Protein AF-A0A661R4Z4-F1 (afdb_monomer)

Secondary structure (DSSP, 8-state):
-B---HHHHHHHHHHHTTSPP-B-HHHHHHHHHHHHHHHH-TT-HHHHHHHHHHHHHHHHH-HHHHHHHHHHHHHHTTT-THHHHHHHHHHTTGGG--HHHHHHHT---STHHHHHHIIIIIIHHHSSTT----HHHHHHHHHHHHHHHTT-HHHHHHHHHHHHHHHHHHHHHHHHHHHHHHHHHHHHHGGGS---PPPP-------PPP-PPPPP-----------PPP---TT-HHHHS-S-PPP----PPPPPPP-

Mean predicted aligned error: 15.47 Å

Sequence (259 aa):
VTDGAEWEQGFIDYHRADAVRILDFPHAAEYVWQIGAAVWGAETPEAQKWLEDQLKSLKHQGPEQVLPELRALVEAHQETPELAGWLAYLEKREAHMQYPTCQEQGWPMGSGAVESGNKLVVEARLKGSGMHWAREHVNPMLGLRNAVCNDRWDEAWEQISNHRIHQAQKRRQTRHAQRLAASSRTLSDNNHAPIVASPPQQDAVELSVPVLPTPSAEKIEVPAQAKQPWRPPPDHPWRRRPACTPSRWRRSRPADAKI

Radius of gyration: 37.94 Å; Cα contacts (8 Å, |Δi|>4): 138; chains: 1; bounding box: 87×62×110 Å

Structure (mmCIF, N/CA/C/O backbone):
data_AF-A0A661R4Z4-F1
#
_entry.id   AF-A0A661R4Z4-F1
#
loop_
_atom_site.group_PDB
_atom_site.id
_atom_site.type_symbol
_atom_site.label_atom_id
_atom_site.label_alt_id
_atom_site.label_comp_id
_atom_site.label_asym_id
_atom_site.label_entity_id
_atom_site.label_seq_id
_atom_site.pdbx_PDB_ins_code
_atom_site.Cartn_x
_atom_site.Cartn_y
_atom_site.Cartn_z
_atom_site.occupancy
_atom_site.B_iso_or_equiv
_atom_site.auth_seq_id
_atom_site.auth_comp_id
_atom_site.auth_asym_id
_atom_site.auth_atom_id
_atom_site.pdbx_PDB_model_num
ATOM 1 N N . VAL A 1 1 ? -1.326 -5.689 -2.042 1.00 95.00 1 VAL A N 1
ATOM 2 C CA . VAL A 1 1 ? -1.353 -4.767 -0.890 1.00 95.00 1 VAL A CA 1
ATOM 3 C C . VAL A 1 1 ? -1.422 -3.365 -1.431 1.00 95.00 1 VAL A C 1
ATOM 5 O O . VAL A 1 1 ? -0.540 -3.021 -2.213 1.00 95.00 1 VAL A O 1
ATOM 8 N N . THR A 1 2 ? -2.477 -2.628 -1.113 1.00 94.81 2 THR A N 1
ATOM 9 C CA . THR A 1 2 ? -2.657 -1.245 -1.569 1.00 94.81 2 THR A CA 1
ATOM 10 C C . THR A 1 2 ? -3.400 -0.424 -0.515 1.00 94.81 2 THR A C 1
ATOM 12 O O . THR A 1 2 ? -3.961 -1.003 0.417 1.00 94.81 2 THR A O 1
ATOM 15 N N . ASP A 1 3 ? -3.439 0.902 -0.670 1.00 94.06 3 ASP A N 1
ATOM 16 C CA . ASP A 1 3 ? -4.230 1.793 0.194 1.00 94.06 3 ASP A CA 1
ATOM 17 C C . ASP A 1 3 ? -5.743 1.668 -0.055 1.00 94.06 3 ASP A C 1
ATOM 19 O O . ASP A 1 3 ? -6.554 2.344 0.563 1.00 94.06 3 ASP A O 1
ATOM 23 N N . GLY A 1 4 ? -6.154 0.805 -0.981 1.00 92.44 4 GLY A N 1
ATOM 24 C CA . GLY A 1 4 ? -7.546 0.519 -1.259 1.00 92.44 4 GLY A CA 1
ATOM 25 C C . GLY A 1 4 ? -8.275 1.638 -1.996 1.00 92.44 4 GLY A C 1
ATOM 26 O O . GLY A 1 4 ? -9.508 1.597 -2.012 1.00 92.44 4 GLY A O 1
ATOM 27 N N . ALA A 1 5 ? -7.597 2.613 -2.604 1.00 92.62 5 ALA A N 1
ATOM 28 C CA . ALA A 1 5 ? -8.244 3.627 -3.428 1.00 92.62 5 ALA A CA 1
ATOM 29 C C . ALA A 1 5 ? -9.093 2.991 -4.547 1.00 92.62 5 ALA A C 1
ATOM 31 O O . ALA A 1 5 ? -8.771 1.937 -5.097 1.00 92.62 5 ALA A O 1
ATOM 32 N N . GLU A 1 6 ? -10.218 3.624 -4.897 1.00 91.56 6 GLU A N 1
ATOM 33 C CA . GLU A 1 6 ? -11.205 3.011 -5.805 1.00 91.56 6 GLU A CA 1
ATOM 34 C C . GLU A 1 6 ? -10.650 2.732 -7.204 1.00 91.56 6 GLU A C 1
ATOM 36 O O . GLU A 1 6 ? -10.968 1.706 -7.807 1.00 91.56 6 GLU A O 1
ATOM 41 N N . TRP A 1 7 ? -9.785 3.612 -7.711 1.00 94.81 7 TRP A N 1
ATOM 42 C CA . TRP A 1 7 ? -9.167 3.433 -9.023 1.00 94.81 7 TRP A CA 1
ATOM 43 C C . TRP A 1 7 ? -8.252 2.199 -9.065 1.00 94.81 7 TRP A C 1
ATOM 45 O O . TRP A 1 7 ? -8.159 1.544 -10.104 1.00 94.81 7 TRP A O 1
ATOM 55 N N . GLU A 1 8 ? -7.618 1.840 -7.943 1.00 93.94 8 GLU A N 1
ATOM 56 C CA . GLU A 1 8 ? -6.772 0.649 -7.852 1.00 93.94 8 GLU A CA 1
ATOM 57 C C . GLU A 1 8 ? -7.604 -0.622 -7.965 1.00 93.94 8 GLU A C 1
ATOM 59 O O . GLU A 1 8 ? -7.166 -1.589 -8.581 1.00 93.94 8 GLU A O 1
ATOM 64 N N . GLN A 1 9 ? -8.823 -0.611 -7.416 1.00 92.06 9 GLN A N 1
ATOM 65 C CA . GLN A 1 9 ? -9.735 -1.750 -7.498 1.00 92.06 9 GLN A CA 1
ATOM 66 C C . GLN A 1 9 ? -10.057 -2.061 -8.961 1.00 92.06 9 GLN A C 1
ATOM 68 O O . GLN A 1 9 ? -9.796 -3.174 -9.408 1.00 92.06 9 GLN A O 1
ATOM 73 N N . GLY A 1 10 ? -10.486 -1.052 -9.730 1.00 94.75 10 GLY A N 1
ATOM 74 C CA . GLY A 1 10 ? -10.755 -1.212 -11.162 1.00 94.75 10 GLY A CA 1
ATOM 75 C C . GLY A 1 10 ? -9.515 -1.605 -11.973 1.00 94.75 10 GLY A C 1
ATOM 76 O O . GLY A 1 10 ? -9.606 -2.400 -12.908 1.00 94.75 10 GLY A O 1
ATOM 77 N N . PHE A 1 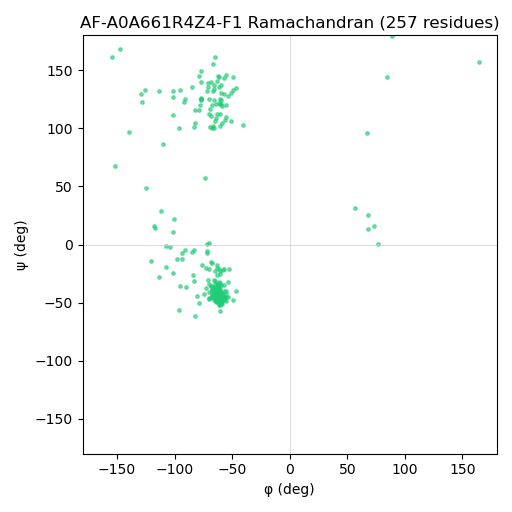11 ? -8.337 -1.099 -11.597 1.00 95.88 11 PHE A N 1
ATOM 78 C CA . PHE A 1 11 ? -7.073 -1.489 -12.225 1.00 95.88 11 PHE A CA 1
ATOM 79 C C . PHE A 1 11 ? -6.739 -2.970 -11.980 1.00 95.88 11 PHE A C 1
ATOM 81 O O . PHE A 1 11 ? -6.341 -3.679 -12.908 1.00 95.88 11 PHE A O 1
ATOM 88 N N . ILE A 1 12 ? -6.924 -3.453 -10.747 1.00 95.88 12 ILE A N 1
ATOM 89 C CA . ILE A 1 12 ? -6.710 -4.858 -10.387 1.00 95.88 12 ILE A CA 1
ATOM 90 C C . ILE A 1 12 ? -7.754 -5.742 -11.071 1.00 95.88 12 ILE A C 1
ATOM 92 O O . ILE A 1 12 ? -7.372 -6.756 -11.645 1.00 95.88 12 ILE A O 1
ATOM 96 N N . ASP A 1 13 ? -9.030 -5.351 -11.084 1.00 95.31 13 ASP A N 1
ATOM 97 C CA . ASP A 1 13 ? -10.097 -6.071 -11.794 1.00 95.31 13 ASP A CA 1
ATOM 98 C C . ASP A 1 13 ? -9.743 -6.292 -13.267 1.00 95.31 13 ASP A C 1
ATOM 100 O O . ASP A 1 13 ? -9.874 -7.398 -13.790 1.00 95.31 13 ASP A O 1
ATOM 104 N N . TYR A 1 14 ? -9.234 -5.252 -13.931 1.00 97.19 14 TYR A N 1
ATOM 105 C CA . TYR A 1 14 ? -8.885 -5.324 -15.344 1.00 97.19 14 TYR A CA 1
ATOM 106 C C . TYR A 1 14 ? -7.661 -6.211 -15.622 1.00 97.19 14 TYR A C 1
ATOM 108 O O . TYR A 1 14 ? -7.642 -6.956 -16.602 1.00 97.19 14 TYR A O 1
ATOM 116 N N . HIS A 1 15 ? -6.620 -6.133 -14.789 1.00 97.44 15 HIS A N 1
ATOM 117 C CA . HIS A 1 15 ? -5.348 -6.807 -15.067 1.00 97.44 15 HIS A CA 1
ATOM 118 C C . HIS A 1 15 ? -5.196 -8.179 -14.411 1.00 97.44 15 HIS A C 1
ATOM 120 O O . HIS A 1 15 ? -4.545 -9.050 -14.989 1.00 97.44 15 HIS A O 1
ATOM 126 N N . ARG A 1 16 ? -5.732 -8.357 -13.202 1.00 96.56 16 ARG A N 1
ATOM 127 C CA . ARG A 1 16 ? -5.582 -9.541 -12.345 1.00 96.56 16 ARG A CA 1
ATOM 128 C C . ARG A 1 16 ? -6.801 -9.698 -11.430 1.00 96.56 16 ARG A C 1
ATOM 130 O O . ARG A 1 16 ? -6.694 -9.578 -10.211 1.00 96.56 16 ARG A O 1
ATOM 137 N N . ALA A 1 17 ? -7.955 -10.005 -12.021 1.00 95.06 17 ALA A N 1
ATOM 138 C CA . ALA A 1 17 ? -9.184 -10.305 -11.277 1.00 95.06 17 ALA A CA 1
ATOM 139 C C . ALA A 1 17 ? -9.033 -11.486 -10.293 1.00 95.06 17 ALA A C 1
ATOM 141 O O . ALA A 1 17 ? -9.784 -11.590 -9.331 1.00 95.06 17 ALA A O 1
ATOM 142 N N . ASP A 1 18 ? -8.048 -12.360 -10.520 1.00 95.88 18 ASP A N 1
ATOM 143 C CA . ASP A 1 18 ? -7.692 -13.500 -9.671 1.00 95.88 18 ASP A CA 1
ATOM 144 C C . ASP A 1 18 ? -6.772 -13.136 -8.490 1.00 95.88 18 ASP A C 1
ATOM 146 O O . ASP A 1 18 ? -6.435 -14.000 -7.681 1.00 95.88 18 ASP A O 1
ATOM 150 N N . ALA A 1 19 ? -6.314 -11.884 -8.394 1.00 95.50 19 ALA A N 1
ATOM 151 C CA . ALA A 1 19 ? -5.420 -11.465 -7.326 1.00 95.50 19 ALA A CA 1
ATOM 152 C C . ALA A 1 19 ? -6.153 -11.371 -5.985 1.00 95.50 19 ALA A C 1
ATOM 154 O O . ALA A 1 19 ? -7.177 -10.697 -5.859 1.00 95.50 19 ALA A O 1
ATOM 155 N N . VAL A 1 20 ? -5.545 -11.951 -4.949 1.00 95.25 20 VAL A N 1
ATOM 156 C CA . VAL A 1 20 ? -5.940 -11.669 -3.570 1.00 95.25 20 VAL A CA 1
ATOM 157 C C . VAL A 1 20 ? -5.615 -10.213 -3.254 1.00 95.25 20 VAL A C 1
ATOM 159 O O . VAL A 1 20 ? -4.473 -9.760 -3.392 1.00 95.25 20 VAL A O 1
ATOM 162 N N . ARG A 1 21 ? -6.634 -9.472 -2.825 1.00 95.88 21 ARG A N 1
ATOM 163 C CA . ARG A 1 21 ? -6.509 -8.074 -2.422 1.00 95.88 21 ARG A CA 1
ATOM 164 C C . ARG A 1 21 ? -6.326 -8.000 -0.922 1.00 95.88 21 ARG A C 1
ATOM 166 O O . ARG A 1 21 ? -7.048 -8.635 -0.167 1.00 95.88 21 ARG A O 1
ATOM 173 N N . ILE A 1 22 ? -5.345 -7.209 -0.522 1.00 97.31 22 ILE A N 1
ATOM 174 C CA . ILE A 1 22 ? -4.989 -6.991 0.874 1.00 97.31 22 ILE A CA 1
ATOM 175 C C . ILE A 1 22 ? -4.948 -5.482 1.050 1.00 97.31 22 ILE A C 1
ATOM 177 O O . ILE A 1 22 ? -4.226 -4.808 0.304 1.00 97.31 22 ILE A O 1
ATOM 181 N N . LEU A 1 23 ? -5.743 -4.967 1.982 1.00 97.69 23 LEU A N 1
ATOM 182 C CA . LEU A 1 23 ? -5.658 -3.576 2.393 1.00 97.69 23 LEU A CA 1
ATOM 183 C C . LEU A 1 23 ? -4.363 -3.394 3.181 1.00 97.69 23 LEU A C 1
ATOM 185 O O . LEU A 1 23 ? -3.978 -4.259 3.962 1.00 97.69 23 LEU A O 1
ATOM 189 N N . ASP A 1 24 ? -3.666 -2.295 2.946 1.00 97.44 24 ASP A N 1
ATOM 190 C CA . ASP A 1 24 ? -2.476 -1.959 3.709 1.00 97.44 24 ASP A CA 1
ATOM 191 C C . ASP A 1 24 ? -2.809 -1.810 5.201 1.00 97.44 24 ASP A C 1
ATOM 193 O O . ASP A 1 24 ? -3.640 -0.981 5.575 1.00 97.44 24 ASP A O 1
ATOM 197 N N . PHE A 1 25 ? -2.177 -2.612 6.060 1.00 97.88 25 PHE A N 1
ATOM 198 C CA . PHE A 1 25 ? -2.474 -2.636 7.491 1.00 97.88 25 PHE A CA 1
ATOM 199 C C . PHE A 1 25 ? -2.251 -1.269 8.159 1.00 97.88 25 PHE A C 1
ATOM 201 O O . PHE A 1 25 ? -3.171 -0.805 8.829 1.00 97.88 25 PHE A O 1
ATOM 208 N N . PRO A 1 26 ? -1.104 -0.580 7.973 1.00 96.44 26 PRO A N 1
ATOM 209 C CA . PRO A 1 26 ? -0.944 0.825 8.345 1.00 96.44 26 PRO A CA 1
ATOM 210 C C . PRO A 1 26 ? -2.090 1.745 7.912 1.00 96.44 26 PRO A C 1
ATOM 212 O O . PRO A 1 26 ? -2.500 2.602 8.689 1.00 96.44 26 PRO A O 1
ATOM 215 N N . HIS A 1 27 ? -2.633 1.558 6.708 1.00 97.00 27 HIS A N 1
ATOM 216 C CA . HIS A 1 27 ? -3.722 2.396 6.217 1.00 97.00 27 HIS A CA 1
ATOM 217 C C . HIS A 1 27 ? -5.052 2.062 6.903 1.00 97.00 27 HIS A C 1
ATOM 219 O O . HIS A 1 27 ? -5.759 2.964 7.339 1.00 97.00 27 HIS A O 1
ATOM 225 N N . ALA A 1 28 ? -5.368 0.778 7.100 1.00 98.00 28 ALA A N 1
ATOM 226 C CA . ALA A 1 28 ? -6.505 0.379 7.932 1.00 98.00 28 ALA A CA 1
ATOM 227 C C . ALA A 1 28 ? -6.371 0.930 9.364 1.00 98.00 28 ALA A C 1
ATOM 229 O O . ALA A 1 28 ? -7.332 1.452 9.926 1.00 98.00 28 ALA A O 1
ATOM 230 N N . ALA A 1 29 ? -5.163 0.866 9.929 1.00 97.88 29 ALA A N 1
ATOM 231 C CA . ALA A 1 29 ? -4.863 1.365 11.263 1.00 97.88 29 ALA A CA 1
ATOM 232 C C . ALA A 1 29 ? -5.064 2.880 11.394 1.00 97.88 29 ALA A C 1
ATOM 234 O O . ALA A 1 29 ? -5.502 3.335 12.447 1.00 97.88 29 ALA A O 1
ATOM 235 N N . GLU A 1 30 ? -4.794 3.651 10.340 1.00 97.56 30 GLU A N 1
ATOM 236 C CA . GLU A 1 30 ? -5.040 5.094 10.314 1.00 97.56 30 GLU A CA 1
ATOM 237 C C . GLU A 1 30 ? -6.532 5.422 10.468 1.00 97.56 30 GLU A C 1
ATOM 239 O O . GLU A 1 30 ? -6.879 6.271 11.284 1.00 97.56 30 GLU A O 1
ATOM 244 N N . TYR A 1 31 ? -7.426 4.704 9.780 1.00 98.12 31 TYR A N 1
ATOM 245 C CA . TYR A 1 31 ? -8.875 4.894 9.944 1.00 98.12 31 TYR A CA 1
ATOM 246 C C . TYR A 1 31 ? -9.372 4.465 11.329 1.00 98.12 31 TYR A C 1
ATOM 248 O O . TYR A 1 31 ? -10.202 5.152 11.924 1.00 98.12 31 TYR A O 1
ATOM 256 N N . VAL A 1 32 ? -8.844 3.365 11.881 1.00 98.12 32 VAL A N 1
ATOM 257 C CA . VAL A 1 32 ? -9.158 2.960 13.264 1.00 98.12 32 VAL A CA 1
ATOM 258 C C . VAL A 1 32 ? -8.691 4.036 14.250 1.00 98.12 32 VAL A C 1
ATOM 260 O O . VAL A 1 32 ? -9.443 4.417 15.145 1.00 98.12 32 VAL A O 1
ATOM 263 N N . TRP A 1 33 ? -7.485 4.584 14.064 1.00 97.75 33 TRP A N 1
ATOM 264 C CA . TRP A 1 33 ? -6.972 5.686 14.879 1.00 97.75 33 TRP A CA 1
ATOM 265 C C . TRP A 1 33 ? -7.829 6.945 14.757 1.00 97.75 33 TRP A C 1
ATOM 267 O O . TRP A 1 33 ? -8.132 7.541 15.784 1.00 97.75 33 TRP A O 1
ATOM 277 N N . GLN A 1 34 ? -8.258 7.332 13.551 1.00 97.75 34 GLN A N 1
ATOM 278 C CA . GLN A 1 34 ? -9.130 8.495 13.347 1.00 97.75 34 GLN A CA 1
ATOM 279 C C . GLN A 1 34 ? -10.430 8.364 14.152 1.00 97.75 34 GLN A C 1
ATOM 281 O O . GLN A 1 34 ? -10.799 9.297 14.867 1.00 97.75 34 GLN A O 1
ATOM 286 N N . ILE A 1 35 ? -11.067 7.186 14.118 1.00 97.12 35 ILE A N 1
ATOM 287 C CA . ILE A 1 35 ? -12.269 6.893 14.913 1.00 97.12 35 ILE A CA 1
ATOM 288 C C . ILE A 1 35 ? -11.981 7.051 16.413 1.00 97.12 35 ILE A C 1
ATOM 290 O O . ILE A 1 35 ? -12.694 7.775 17.105 1.00 97.12 35 ILE A O 1
ATOM 294 N N . GLY A 1 36 ? -10.916 6.424 16.920 1.00 96.12 36 GLY A N 1
ATOM 295 C CA . GLY A 1 36 ? -10.580 6.505 18.343 1.00 96.12 36 GLY A CA 1
ATOM 296 C C . GLY A 1 36 ? -10.190 7.912 18.802 1.00 96.12 36 GLY A C 1
ATOM 297 O O . GLY A 1 36 ? -10.629 8.376 19.852 1.00 96.12 36 GLY A O 1
ATOM 298 N N . ALA A 1 37 ? -9.402 8.628 18.004 1.00 95.94 37 ALA A N 1
ATOM 299 C CA . ALA A 1 37 ? -8.967 9.984 18.313 1.00 95.94 37 ALA A CA 1
ATOM 300 C C . ALA A 1 37 ? -10.139 10.974 18.355 1.00 95.94 37 ALA A C 1
ATOM 302 O O . ALA A 1 37 ? -10.118 11.899 19.164 1.00 95.94 37 ALA A O 1
ATOM 303 N N . ALA A 1 38 ? -11.164 10.781 17.522 1.00 95.69 38 ALA A N 1
ATOM 304 C CA . ALA A 1 38 ? -12.362 11.611 17.553 1.00 95.69 38 ALA A CA 1
ATOM 305 C C . ALA A 1 38 ? -13.222 11.367 18.805 1.00 95.69 38 ALA A C 1
ATOM 307 O O . ALA A 1 38 ? -13.787 12.317 19.339 1.00 95.69 38 ALA A O 1
ATOM 308 N N . VAL A 1 39 ? -13.276 10.129 19.308 1.00 95.19 39 VAL A N 1
ATOM 309 C CA . VAL A 1 39 ? -14.061 9.782 20.505 1.00 95.19 39 VAL A CA 1
ATOM 310 C C . VAL A 1 39 ? -13.355 10.186 21.801 1.00 95.19 39 VAL A C 1
ATOM 312 O O . VAL A 1 39 ? -13.952 10.813 22.674 1.00 95.19 39 VAL A O 1
ATOM 315 N N . TRP A 1 40 ? -12.084 9.816 21.954 1.00 94.81 40 TRP A N 1
ATOM 316 C CA . TRP A 1 40 ? -11.351 9.965 23.220 1.00 94.81 40 TRP A CA 1
ATOM 317 C C . TRP A 1 40 ? -10.355 11.128 23.224 1.00 94.81 40 TRP A C 1
ATOM 319 O O . TRP A 1 40 ? -9.706 11.367 24.241 1.00 94.81 40 TRP A O 1
ATOM 329 N N . GLY A 1 41 ? -10.218 11.851 22.113 1.00 93.38 41 GLY A N 1
ATOM 330 C CA . GLY A 1 41 ? -9.193 12.871 21.921 1.00 93.38 41 GLY A CA 1
ATOM 331 C C . GLY A 1 41 ? -7.861 12.285 21.449 1.00 93.38 41 GLY A C 1
ATOM 332 O O . GLY A 1 41 ? -7.444 11.195 21.848 1.00 93.38 41 GLY A O 1
ATOM 333 N N . ALA A 1 42 ? -7.163 13.032 20.592 1.00 88.12 42 ALA A N 1
ATOM 334 C CA . ALA A 1 42 ? -5.822 12.663 20.159 1.00 88.12 42 ALA A CA 1
ATOM 335 C C . ALA A 1 42 ? -4.853 12.648 21.356 1.00 88.12 42 ALA A C 1
ATOM 337 O O . ALA A 1 42 ? -4.905 13.519 22.220 1.00 88.12 42 ALA A O 1
ATOM 338 N N . GLU A 1 43 ? -3.951 11.664 21.373 1.00 87.75 43 GLU A N 1
ATOM 339 C CA . GLU A 1 43 ? -2.873 11.524 22.367 1.00 87.75 43 GLU A CA 1
ATOM 340 C C . GLU A 1 43 ? -3.313 11.203 23.809 1.00 87.75 43 GLU A C 1
ATOM 342 O O . GLU A 1 43 ? -2.486 11.245 24.721 1.00 87.75 43 GLU A O 1
ATOM 347 N N . THR A 1 44 ? -4.570 10.810 24.037 1.00 94.81 44 THR A N 1
ATOM 348 C CA . THR A 1 44 ? -4.992 10.326 25.360 1.00 94.81 44 THR A CA 1
ATOM 349 C C . THR A 1 44 ? -4.551 8.873 25.603 1.00 94.81 44 THR A C 1
ATOM 351 O O . THR A 1 44 ? -4.523 8.067 24.664 1.00 94.81 44 THR A O 1
ATOM 354 N N . PRO A 1 45 ? -4.198 8.494 26.850 1.00 94.50 45 PRO A N 1
ATOM 355 C CA . PRO A 1 45 ? -3.869 7.107 27.192 1.00 94.50 45 PRO A CA 1
ATOM 356 C C . PRO A 1 45 ? -4.999 6.123 26.869 1.00 94.50 45 PRO A C 1
ATOM 358 O O . PRO A 1 45 ? -4.744 4.989 26.465 1.00 94.50 45 PRO A O 1
ATOM 361 N N . GLU A 1 46 ? -6.248 6.559 27.024 1.00 92.88 46 GLU A N 1
ATOM 362 C CA . GLU A 1 46 ? -7.449 5.794 26.707 1.00 92.88 46 GLU A CA 1
ATOM 363 C C . GLU A 1 46 ? -7.537 5.501 25.204 1.00 92.88 46 GLU A C 1
ATOM 365 O O . GLU A 1 46 ? -7.703 4.339 24.827 1.00 92.88 46 GLU A O 1
ATOM 370 N N . ALA A 1 47 ? -7.341 6.517 24.349 1.00 94.00 47 ALA A N 1
ATOM 371 C CA . ALA A 1 47 ? -7.327 6.348 22.895 1.00 94.00 47 ALA A CA 1
ATOM 372 C C . ALA A 1 47 ? -6.200 5.412 22.441 1.00 94.00 47 ALA A C 1
ATOM 374 O O . ALA A 1 47 ? -6.411 4.555 21.585 1.00 94.00 47 ALA A O 1
ATOM 375 N N . GLN A 1 48 ? -5.005 5.557 23.024 1.00 95.31 48 GLN A N 1
ATOM 376 C CA . GLN A 1 48 ? -3.850 4.718 22.697 1.00 95.31 48 GLN A CA 1
ATOM 377 C C . GLN A 1 48 ? -4.093 3.257 23.070 1.00 95.31 48 GLN A C 1
ATOM 379 O O . GLN A 1 48 ? -3.904 2.376 22.234 1.00 95.31 48 GLN A O 1
ATOM 384 N N . LYS A 1 49 ? -4.565 2.998 24.295 1.00 96.38 49 LYS A N 1
ATOM 385 C CA . LYS A 1 49 ? -4.867 1.641 24.756 1.00 96.38 49 LYS A CA 1
ATOM 386 C C . LYS A 1 49 ? -5.948 0.989 23.895 1.00 96.38 49 LYS A C 1
ATOM 388 O O . LYS A 1 49 ? -5.780 -0.146 23.461 1.00 96.38 49 LYS A O 1
ATOM 393 N N . TRP A 1 50 ? -7.034 1.714 23.632 1.00 97.25 50 TRP A N 1
ATOM 394 C CA . TRP A 1 50 ? -8.109 1.221 22.779 1.00 97.25 50 TRP A CA 1
ATOM 395 C C . TRP A 1 50 ? -7.600 0.912 21.367 1.00 97.25 50 TRP A C 1
ATOM 397 O O . TRP A 1 50 ? -7.876 -0.165 20.845 1.00 97.25 50 TRP A O 1
ATOM 407 N N . LEU A 1 51 ? -6.795 1.800 20.775 1.00 97.38 51 LEU A N 1
ATOM 408 C CA . LEU A 1 51 ? -6.207 1.570 19.458 1.00 97.38 51 LEU A CA 1
ATOM 409 C C . LEU A 1 51 ? -5.322 0.320 19.449 1.00 97.38 51 LEU A C 1
ATOM 411 O O . LEU A 1 51 ? -5.444 -0.500 18.546 1.00 97.38 51 LEU A O 1
ATOM 415 N N . GLU A 1 52 ? -4.446 0.148 20.439 1.00 97.81 52 GLU A N 1
ATOM 416 C CA . GLU A 1 52 ? -3.599 -1.045 20.552 1.00 97.81 52 GLU A CA 1
ATOM 417 C C . GLU A 1 52 ? -4.429 -2.334 20.595 1.00 97.81 52 GLU A C 1
ATOM 419 O O . GLU A 1 52 ? -4.115 -3.290 19.876 1.00 97.81 52 GLU A O 1
ATOM 424 N N . ASP A 1 53 ? -5.506 -2.347 21.384 1.00 97.88 53 ASP A N 1
ATOM 425 C CA . ASP A 1 53 ? -6.415 -3.488 21.497 1.00 97.88 53 ASP A CA 1
ATOM 426 C C . ASP A 1 53 ? -7.132 -3.767 20.159 1.00 97.88 53 ASP A C 1
ATOM 428 O O . ASP A 1 53 ? -7.133 -4.913 19.693 1.00 97.88 53 ASP A O 1
ATOM 432 N N . GLN A 1 54 ? -7.640 -2.730 19.479 1.00 98.31 54 GLN A N 1
ATOM 433 C CA . GLN A 1 54 ? -8.287 -2.864 18.167 1.00 98.31 54 GLN A CA 1
ATOM 434 C C . GLN A 1 54 ? -7.322 -3.344 17.083 1.00 98.31 54 GLN A C 1
ATOM 436 O O . GLN A 1 54 ? -7.643 -4.265 16.337 1.00 98.31 54 GLN A O 1
ATOM 441 N N . LEU A 1 55 ? -6.117 -2.775 16.992 1.00 98.38 55 LEU A N 1
ATOM 442 C CA . LEU A 1 55 ? -5.129 -3.180 15.988 1.00 98.38 55 LEU A CA 1
ATOM 443 C C . LEU A 1 55 ? -4.629 -4.603 16.229 1.00 98.38 55 LEU A C 1
ATOM 445 O O . LEU A 1 55 ? -4.399 -5.350 15.274 1.00 98.38 55 LEU A O 1
ATOM 449 N N . LYS A 1 56 ? -4.479 -5.004 17.495 1.00 98.38 56 LYS A N 1
ATOM 450 C CA . LYS A 1 56 ? -4.149 -6.383 17.857 1.00 98.38 56 LYS A CA 1
ATOM 451 C C . LYS A 1 56 ? -5.273 -7.337 17.458 1.00 98.38 56 LYS A C 1
ATOM 453 O O . LYS A 1 56 ? -4.980 -8.393 16.894 1.00 98.38 56 LYS A O 1
ATOM 458 N N . SER A 1 57 ? -6.525 -6.970 17.728 1.00 98.25 57 SER A N 1
ATOM 459 C CA . SER A 1 57 ? -7.696 -7.748 17.318 1.00 98.25 57 SER A CA 1
ATOM 460 C C . SER A 1 57 ? -7.763 -7.865 15.794 1.00 98.25 57 SER A C 1
ATOM 462 O O . SER A 1 57 ? -7.714 -8.972 15.269 1.00 98.25 57 SER A O 1
ATOM 464 N N . LEU A 1 58 ? -7.692 -6.745 15.070 1.00 98.31 58 LEU A N 1
ATOM 465 C CA . LEU A 1 58 ? -7.736 -6.705 13.608 1.00 98.31 58 LEU A CA 1
ATOM 466 C C . LEU A 1 58 ? -6.654 -7.591 12.979 1.00 98.31 58 LEU A C 1
ATOM 468 O O . LEU A 1 58 ? -6.921 -8.361 12.059 1.00 98.31 58 LEU A O 1
ATOM 472 N N . LYS A 1 59 ? -5.425 -7.516 13.500 1.00 97.88 59 LYS A N 1
ATOM 473 C CA . LYS A 1 59 ? -4.279 -8.264 12.975 1.00 97.88 59 LYS A CA 1
ATOM 474 C C . LYS A 1 59 ? -4.395 -9.775 13.177 1.00 97.88 59 LYS A C 1
ATOM 476 O O . LYS A 1 59 ? -3.962 -10.526 12.309 1.00 97.88 59 LYS A O 1
ATOM 481 N N . HIS A 1 60 ? -4.908 -10.212 14.327 1.00 97.94 60 HIS A N 1
ATOM 482 C CA . HIS A 1 60 ? -4.853 -11.617 14.749 1.00 97.94 60 HIS A CA 1
ATOM 483 C C . HIS A 1 60 ? -6.193 -12.350 14.688 1.00 97.94 60 HIS A C 1
ATOM 485 O O . HIS A 1 60 ? -6.201 -13.576 14.675 1.00 97.94 60 HIS A O 1
ATOM 491 N N . GLN A 1 61 ? -7.303 -11.619 14.661 1.00 97.25 61 GLN A N 1
ATOM 492 C CA . GLN A 1 61 ? -8.664 -12.157 14.668 1.00 97.25 61 GLN A CA 1
ATOM 493 C C . GLN A 1 61 ? -9.472 -11.736 13.437 1.00 97.25 61 GLN A C 1
ATOM 495 O O . GLN A 1 61 ? -10.489 -12.361 13.166 1.00 97.25 61 GLN A O 1
ATOM 500 N N . GLY A 1 62 ? -9.004 -10.742 12.675 1.00 96.88 62 GLY A N 1
ATOM 501 C CA . GLY A 1 62 ? -9.677 -10.274 11.466 1.00 96.88 62 GLY A CA 1
ATOM 502 C C . GLY A 1 62 ? -10.711 -9.172 11.728 1.00 96.88 62 GLY A C 1
ATOM 503 O O . GLY A 1 62 ? -10.883 -8.713 12.863 1.00 96.88 62 GLY A O 1
ATOM 504 N N . PRO A 1 63 ? -11.364 -8.680 10.664 1.00 97.88 63 PRO A N 1
ATOM 505 C CA . PRO A 1 63 ? -12.305 -7.566 10.732 1.00 97.88 63 PRO A CA 1
ATOM 506 C C . PRO A 1 63 ? -13.639 -7.933 11.393 1.00 97.88 63 PRO A C 1
ATOM 508 O O . PRO A 1 63 ? -14.328 -7.039 11.879 1.00 97.88 63 PRO A O 1
ATOM 511 N N . GLU A 1 64 ? -13.990 -9.217 11.463 1.00 96.69 64 GLU A N 1
ATOM 512 C CA . GLU A 1 64 ? -15.281 -9.706 11.959 1.00 96.69 64 GLU A CA 1
ATOM 513 C C .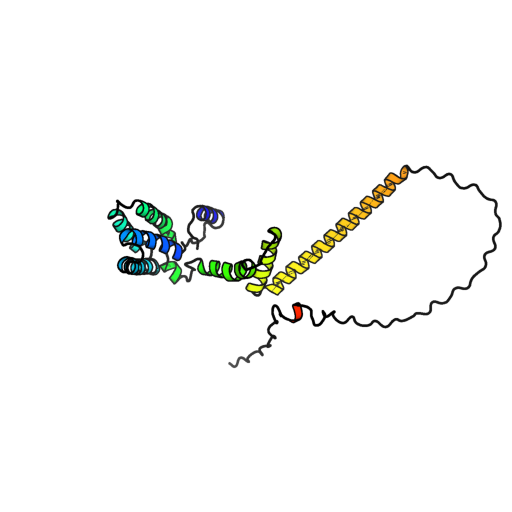 GLU A 1 64 ? -15.513 -9.368 13.437 1.00 96.69 64 GLU A C 1
ATOM 515 O O . GLU A 1 64 ? -16.659 -9.237 13.859 1.00 96.69 64 GLU A O 1
ATOM 520 N N . GLN A 1 65 ? -14.439 -9.199 14.216 1.00 92.75 65 GLN A N 1
ATOM 521 C CA . GLN A 1 65 ? -14.518 -8.768 15.617 1.00 92.75 65 GLN A CA 1
ATOM 522 C C . GLN A 1 65 ? -14.468 -7.245 15.763 1.00 92.75 65 GLN A C 1
ATOM 524 O O . GLN A 1 65 ? -15.158 -6.672 16.598 1.00 92.75 65 GLN A O 1
ATOM 529 N N . VAL A 1 66 ? -13.677 -6.576 14.925 1.00 97.81 66 VAL A N 1
ATOM 530 C CA . VAL A 1 66 ? -13.407 -5.137 15.048 1.00 97.81 66 VAL A CA 1
ATOM 531 C C . VAL A 1 66 ? -14.538 -4.292 14.466 1.00 97.81 66 VAL A C 1
ATOM 533 O O . VAL A 1 66 ? -14.979 -3.335 15.095 1.00 97.81 66 VAL A O 1
ATOM 536 N N . LEU A 1 67 ? -15.057 -4.637 13.284 1.00 98.38 67 LEU A N 1
ATOM 537 C CA . LEU A 1 67 ? -16.089 -3.834 12.617 1.00 98.38 67 LEU A CA 1
ATOM 538 C C . LEU A 1 67 ? -17.386 -3.695 13.435 1.00 98.38 67 LEU A C 1
ATOM 540 O O . LEU A 1 67 ? -17.925 -2.588 13.467 1.00 98.38 67 LEU A O 1
ATOM 544 N N . PRO A 1 68 ? -17.901 -4.734 14.128 1.00 98.31 68 PRO A N 1
ATOM 545 C CA . PRO A 1 68 ? -19.052 -4.569 15.016 1.00 98.31 68 PRO A CA 1
ATOM 546 C C . PRO A 1 68 ? -18.800 -3.604 16.179 1.00 98.31 68 PRO A C 1
ATOM 548 O O . PRO A 1 68 ? -19.680 -2.804 16.495 1.00 98.31 68 PRO A O 1
ATOM 551 N N . GLU A 1 69 ? -17.612 -3.643 16.788 1.00 97.50 69 GLU A N 1
ATOM 552 C CA . GLU A 1 69 ? -17.240 -2.723 17.870 1.00 97.50 69 GLU A CA 1
ATOM 553 C C . GLU A 1 69 ? -17.150 -1.281 17.364 1.00 97.50 69 GLU A C 1
ATOM 555 O O . GLU A 1 69 ? -17.710 -0.374 17.982 1.00 97.50 69 GLU A O 1
ATOM 560 N N . LEU A 1 70 ? -16.523 -1.071 16.201 1.00 97.94 70 LEU A N 1
ATOM 561 C CA . LEU A 1 70 ? -16.487 0.243 15.559 1.00 97.94 70 LEU A CA 1
ATOM 562 C C . LEU A 1 70 ? -17.896 0.734 15.217 1.00 97.94 70 LEU A C 1
ATOM 564 O O . LEU A 1 70 ? -18.204 1.895 15.457 1.00 97.94 70 LEU A O 1
ATOM 568 N N . ARG A 1 71 ? -18.778 -0.139 14.719 1.00 98.31 71 ARG A N 1
ATOM 569 C CA . ARG A 1 71 ? -20.168 0.218 14.407 1.00 98.31 71 ARG A CA 1
ATOM 570 C C . ARG A 1 71 ? -20.931 0.688 15.639 1.00 98.31 71 ARG A C 1
ATOM 572 O O . ARG A 1 71 ? -21.559 1.741 15.585 1.00 98.31 71 ARG A O 1
ATOM 579 N N . ALA A 1 72 ? -20.834 -0.050 16.744 1.00 97.69 72 ALA A N 1
ATOM 580 C CA . ALA A 1 72 ? -21.453 0.342 18.007 1.00 97.69 72 ALA A CA 1
ATOM 581 C C . ALA A 1 72 ? -20.893 1.678 18.521 1.00 97.69 72 ALA A C 1
ATOM 583 O O . ALA A 1 72 ? -21.636 2.514 19.032 1.00 97.69 72 ALA A O 1
ATOM 584 N N . LEU A 1 73 ? -19.588 1.903 18.346 1.00 96.50 73 LEU A N 1
ATOM 585 C CA . LEU A 1 73 ? -18.938 3.146 18.738 1.00 96.50 73 LEU A CA 1
ATOM 586 C C . LEU A 1 73 ? -19.416 4.343 17.906 1.00 96.50 73 LEU A C 1
ATOM 588 O O . LEU A 1 73 ? -19.719 5.388 18.479 1.00 96.50 73 LEU A O 1
ATOM 592 N N . VAL A 1 74 ? -19.519 4.188 16.582 1.00 97.12 74 VAL A N 1
ATOM 593 C CA . VAL A 1 74 ? -20.055 5.221 15.682 1.00 97.12 74 VAL A CA 1
ATOM 594 C C . VAL A 1 74 ? -21.528 5.504 15.985 1.00 97.12 74 VAL A C 1
ATOM 596 O O . VAL A 1 74 ? -21.935 6.661 16.012 1.00 97.12 74 VAL A O 1
ATOM 599 N N . GLU A 1 75 ? -22.329 4.475 16.274 1.00 97.00 75 GLU A N 1
ATOM 600 C CA . GLU A 1 75 ? -23.737 4.642 16.653 1.00 97.00 75 GLU A CA 1
ATOM 601 C C . GLU A 1 75 ? -23.910 5.375 17.993 1.00 97.00 75 GLU A C 1
ATOM 603 O O . GLU A 1 75 ? -24.887 6.100 18.169 1.00 97.00 75 GLU A O 1
ATOM 608 N N . ALA A 1 76 ? -22.958 5.234 18.917 1.00 97.19 76 ALA A N 1
ATOM 609 C CA . ALA A 1 76 ? -22.956 5.961 20.184 1.00 97.19 76 ALA A CA 1
ATOM 610 C C . ALA A 1 76 ? -22.535 7.440 20.054 1.00 97.19 76 ALA A C 1
ATOM 612 O O . ALA A 1 76 ? -22.828 8.213 20.963 1.00 97.19 76 ALA A O 1
ATOM 613 N N . HIS A 1 77 ? -21.886 7.826 18.948 1.00 96.12 77 HIS A N 1
ATOM 614 C CA . HIS A 1 77 ? -21.305 9.159 18.726 1.00 96.12 77 HIS A CA 1
ATOM 615 C C . HIS A 1 77 ? -21.839 9.810 17.439 1.00 96.12 77 HIS A C 1
ATOM 617 O O . HIS A 1 77 ? -21.087 10.293 16.587 1.00 96.12 77 HIS A O 1
ATOM 623 N N . GLN A 1 78 ? -23.165 9.804 17.265 1.00 93.44 78 GLN A N 1
ATOM 624 C CA . GLN A 1 78 ? -23.828 10.345 16.067 1.00 93.44 78 GLN A CA 1
ATOM 625 C C . GLN A 1 78 ? -23.612 11.853 15.875 1.00 93.44 78 GLN A C 1
ATOM 627 O O . GLN A 1 78 ? -23.820 12.371 14.778 1.00 93.44 78 GLN A O 1
ATOM 632 N N . GLU A 1 79 ? -23.192 12.567 16.919 1.00 94.94 79 GLU A N 1
ATOM 633 C CA . GLU A 1 79 ? -22.802 13.974 16.854 1.00 94.94 79 GLU A CA 1
ATOM 634 C C . GLU A 1 79 ? -21.518 14.224 16.048 1.00 94.94 79 GLU A C 1
ATOM 636 O O . GLU A 1 79 ? -21.285 15.365 15.650 1.00 94.94 79 GLU A O 1
ATOM 641 N N . THR A 1 80 ? -20.723 13.182 15.771 1.00 94.75 80 THR A N 1
ATOM 642 C CA . THR A 1 80 ? -19.476 13.260 14.994 1.00 94.75 80 THR A CA 1
ATOM 643 C C . THR A 1 80 ? -19.648 12.564 13.632 1.00 94.75 80 THR A C 1
ATOM 645 O O . THR A 1 80 ? -19.352 11.373 13.492 1.00 94.75 80 THR A O 1
ATOM 648 N N . PRO A 1 81 ? -20.152 13.263 12.596 1.00 92.19 81 PRO A N 1
ATOM 649 C CA . PRO A 1 81 ? -20.529 12.648 11.320 1.00 92.19 81 PRO A CA 1
ATOM 650 C C . PRO A 1 81 ? -19.351 12.049 10.534 1.00 92.19 81 PRO A C 1
ATOM 652 O O . PRO A 1 81 ? -19.554 11.155 9.711 1.00 92.19 81 PRO A O 1
ATOM 655 N N . GLU A 1 82 ? -18.119 12.502 10.778 1.00 94.81 82 GLU A N 1
ATOM 656 C CA . GLU A 1 82 ? -16.903 11.999 10.132 1.00 94.81 82 GLU A CA 1
ATOM 657 C C . GLU A 1 82 ? -16.664 10.509 10.420 1.00 94.81 82 GLU A C 1
ATOM 659 O O . GLU A 1 82 ? -16.189 9.779 9.544 1.00 94.81 82 GLU A O 1
ATOM 664 N N . LEU A 1 83 ? -17.075 10.037 11.606 1.00 97.50 83 LEU A N 1
ATOM 665 C CA . LEU A 1 83 ? -16.949 8.641 12.032 1.00 97.50 83 LEU A CA 1
ATOM 666 C C . LEU A 1 83 ? -17.603 7.670 11.044 1.00 97.50 83 LEU A C 1
ATOM 668 O O . LEU A 1 83 ? -17.044 6.615 10.738 1.00 97.50 83 LEU A O 1
ATOM 672 N N . ALA A 1 84 ? -18.767 8.042 10.506 1.00 97.12 84 ALA A N 1
ATOM 673 C CA . ALA A 1 84 ? -19.499 7.216 9.553 1.00 97.12 84 ALA A CA 1
ATOM 674 C C . ALA A 1 84 ? -18.722 7.031 8.241 1.00 97.12 84 ALA A C 1
ATOM 676 O O . ALA A 1 84 ? -18.739 5.946 7.662 1.00 97.12 84 ALA A O 1
ATOM 677 N N . GLY A 1 85 ? -18.001 8.063 7.788 1.00 97.62 85 GLY A N 1
ATOM 678 C CA . GLY A 1 85 ? -17.162 7.986 6.591 1.00 97.62 85 GLY A CA 1
ATOM 679 C C . GLY A 1 85 ? -15.969 7.048 6.777 1.00 97.62 85 GLY A C 1
ATOM 680 O O . GLY A 1 85 ? -15.675 6.237 5.896 1.00 97.62 85 GLY A O 1
ATOM 681 N N . TRP A 1 86 ? -15.316 7.117 7.937 1.00 98.12 86 TRP A N 1
ATOM 682 C CA . TRP A 1 86 ? -14.188 6.245 8.275 1.00 98.12 86 TRP A CA 1
ATOM 683 C C . TRP A 1 86 ? -14.608 4.786 8.452 1.00 98.12 86 TRP A C 1
ATOM 685 O O . TRP A 1 86 ? -13.950 3.887 7.926 1.00 98.12 86 TRP A O 1
ATOM 695 N N . LEU A 1 87 ? -15.743 4.543 9.112 1.00 98.25 87 LEU A N 1
ATOM 696 C CA . LEU A 1 87 ? -16.313 3.205 9.230 1.00 98.25 87 LEU A CA 1
ATOM 697 C C . LEU A 1 87 ? -16.690 2.636 7.859 1.00 98.25 87 LEU A C 1
ATOM 699 O O . LEU A 1 87 ? -16.269 1.532 7.520 1.00 98.25 87 LEU A O 1
ATOM 703 N N . ALA A 1 88 ? -17.412 3.403 7.037 1.00 97.69 88 ALA A N 1
ATOM 704 C CA . ALA A 1 88 ? -17.823 2.969 5.703 1.00 97.69 88 ALA A CA 1
ATOM 705 C C . ALA A 1 88 ? -16.620 2.638 4.803 1.00 97.69 88 ALA A C 1
ATOM 707 O O . ALA A 1 88 ? -16.679 1.716 3.985 1.00 97.69 88 ALA A O 1
ATOM 708 N N . TYR A 1 89 ? -15.510 3.367 4.959 1.00 97.44 89 TYR A N 1
ATOM 709 C CA . TYR A 1 89 ? -14.263 3.060 4.268 1.00 97.44 89 TYR A CA 1
ATOM 710 C C . TYR A 1 89 ? -13.745 1.654 4.628 1.00 97.44 89 TYR A C 1
ATOM 712 O O . TYR A 1 89 ? -13.379 0.894 3.721 1.00 97.44 89 TYR A O 1
ATOM 720 N N . LEU A 1 90 ? -13.730 1.309 5.919 1.00 98.00 90 LEU A N 1
ATOM 721 C CA . LEU A 1 90 ? -13.279 0.007 6.416 1.00 98.00 90 LEU A CA 1
ATOM 722 C C . LEU A 1 90 ? -14.255 -1.114 6.033 1.00 98.00 90 LEU A C 1
ATOM 724 O O . LEU A 1 90 ? -13.822 -2.127 5.489 1.00 98.00 90 LEU A O 1
ATOM 728 N N . GLU A 1 91 ? -15.561 -0.921 6.229 1.00 97.75 91 GLU A N 1
ATOM 729 C CA . GLU A 1 91 ? -16.598 -1.915 5.902 1.00 97.75 91 GLU A CA 1
ATOM 730 C C . GLU A 1 91 ? -16.593 -2.279 4.412 1.00 97.75 91 GLU A C 1
ATOM 732 O O . GLU A 1 91 ? -16.609 -3.455 4.052 1.00 97.75 91 GLU A O 1
ATOM 737 N N . LYS A 1 92 ? -16.442 -1.290 3.518 1.00 96.69 92 LYS A N 1
ATOM 738 C CA . LYS A 1 92 ? -16.302 -1.533 2.069 1.00 96.69 92 LYS A CA 1
ATOM 739 C C . LYS A 1 92 ? -15.121 -2.456 1.725 1.00 96.69 92 LYS A C 1
ATOM 741 O O . LYS A 1 92 ? -15.080 -3.023 0.633 1.00 96.69 92 LYS A O 1
ATOM 746 N N . ARG A 1 93 ? -14.140 -2.578 2.623 1.00 96.62 93 ARG A N 1
ATOM 747 C CA . ARG A 1 93 ? -12.880 -3.312 2.438 1.00 96.62 93 ARG A CA 1
ATOM 748 C C . ARG A 1 93 ? -12.721 -4.475 3.413 1.00 96.62 93 ARG A C 1
ATOM 750 O O . ARG A 1 93 ? -11.620 -5.006 3.520 1.00 96.62 93 ARG A O 1
ATOM 757 N N . GLU A 1 94 ? -13.794 -4.913 4.066 1.00 97.31 94 GLU A N 1
ATOM 758 C CA . GLU A 1 94 ? -13.786 -6.041 5.007 1.00 97.31 94 GLU A CA 1
ATOM 759 C C . GLU A 1 94 ? -13.093 -7.283 4.420 1.00 97.31 94 GLU A C 1
ATOM 761 O O . GLU A 1 94 ? -12.161 -7.827 5.012 1.00 97.31 94 GLU A O 1
ATOM 766 N N . ALA A 1 95 ? -13.436 -7.654 3.184 1.00 96.19 95 ALA A N 1
ATOM 767 C CA . ALA A 1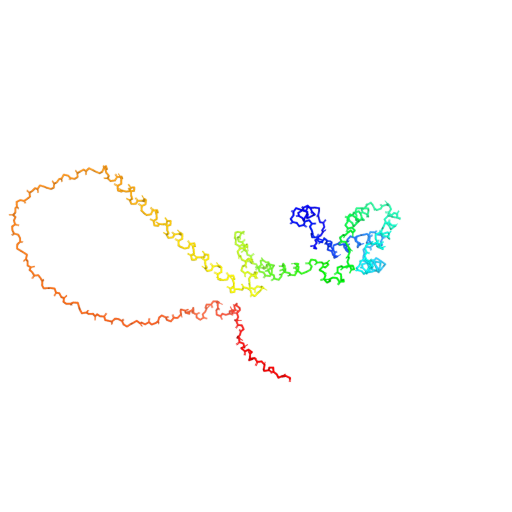 95 ? -12.828 -8.791 2.489 1.00 96.19 95 ALA A CA 1
ATOM 768 C C . ALA A 1 95 ? -11.307 -8.654 2.263 1.00 96.19 95 ALA A C 1
ATOM 770 O O . ALA A 1 95 ? -10.625 -9.653 2.048 1.00 96.19 95 ALA A O 1
ATOM 771 N N . HIS A 1 96 ? -10.760 -7.435 2.301 1.00 96.94 96 HIS A N 1
ATOM 772 C CA . HIS A 1 96 ? -9.333 -7.162 2.099 1.00 96.94 96 HIS A CA 1
ATOM 773 C C . HIS A 1 96 ? -8.542 -7.097 3.413 1.00 96.94 96 HIS A C 1
ATOM 775 O O . HIS A 1 96 ? -7.317 -6.989 3.376 1.00 96.94 96 HIS A O 1
ATOM 781 N N . MET A 1 97 ? -9.216 -7.144 4.565 1.00 98.06 97 MET A N 1
ATOM 782 C CA . MET A 1 97 ? -8.604 -7.056 5.895 1.00 98.06 97 MET A CA 1
ATOM 783 C C . MET A 1 97 ? -8.438 -8.425 6.567 1.00 98.06 97 MET A C 1
ATOM 785 O O . MET A 1 97 ? -8.284 -8.503 7.782 1.00 98.06 97 MET A O 1
ATOM 789 N N . GLN A 1 98 ? -8.423 -9.508 5.785 1.00 97.69 98 GLN A N 1
ATOM 790 C CA . GLN A 1 98 ? -8.232 -10.890 6.245 1.00 97.69 98 GLN A CA 1
ATOM 791 C C . GLN A 1 98 ? -6.766 -11.161 6.648 1.00 97.69 98 GLN A C 1
ATOM 793 O O . GLN A 1 98 ? -6.070 -12.023 6.101 1.00 97.69 98 GLN A O 1
ATOM 798 N N . TYR A 1 99 ? -6.259 -10.368 7.594 1.00 98.00 99 TYR A N 1
ATOM 799 C CA . TYR A 1 99 ? -4.877 -10.392 8.061 1.00 98.00 99 TYR A CA 1
ATOM 800 C C . TYR A 1 99 ? -4.459 -11.718 8.705 1.00 98.00 99 TYR A C 1
ATOM 802 O O . TYR A 1 99 ? -3.337 -12.136 8.415 1.00 98.00 99 TYR A O 1
ATOM 810 N N . PRO A 1 100 ? -5.300 -12.434 9.482 1.00 97.75 100 PRO A N 1
ATOM 811 C CA . PRO A 1 100 ? -4.919 -13.741 10.020 1.00 97.75 100 PRO A CA 1
ATOM 812 C C . PRO A 1 100 ? -4.511 -14.721 8.915 1.00 97.75 100 PRO A C 1
ATOM 814 O O . PRO A 1 100 ? -3.425 -15.297 8.965 1.00 97.75 100 PRO A O 1
ATOM 817 N N . THR A 1 101 ? -5.301 -14.801 7.839 1.00 97.50 101 THR A N 1
ATOM 818 C CA . THR A 1 101 ? -4.962 -15.598 6.652 1.00 97.50 101 THR A CA 1
ATOM 819 C C . THR A 1 101 ? -3.667 -15.121 5.999 1.00 97.50 101 THR A C 1
ATOM 821 O O . THR A 1 101 ? -2.833 -15.937 5.610 1.00 97.50 101 THR A O 1
ATOM 824 N N . CYS A 1 102 ? -3.445 -13.805 5.913 1.00 97.12 102 CYS A N 1
ATOM 825 C CA . CYS A 1 102 ? -2.186 -13.268 5.394 1.00 97.12 102 CYS A CA 1
ATOM 826 C C . CYS A 1 102 ? -0.984 -13.722 6.240 1.00 97.12 102 CYS A C 1
ATOM 828 O O . CYS A 1 102 ? 0.051 -14.074 5.676 1.00 97.12 102 CYS A O 1
ATOM 830 N N . GLN A 1 103 ? -1.110 -13.752 7.572 1.00 96.88 103 GLN A N 1
ATOM 831 C CA . GLN A 1 103 ? -0.051 -14.225 8.468 1.00 96.88 103 GLN A CA 1
ATOM 832 C C . GLN A 1 103 ? 0.229 -15.719 8.281 1.00 96.88 103 GLN A C 1
ATOM 834 O O . GLN A 1 103 ? 1.391 -16.104 8.164 1.00 96.88 103 GLN A O 1
ATOM 839 N N . GLU A 1 104 ? -0.817 -16.543 8.213 1.00 97.56 104 GLU A N 1
ATOM 840 C CA . GLU A 1 104 ? -0.704 -17.992 8.008 1.00 97.56 104 GLU A CA 1
ATOM 841 C C . GLU A 1 104 ? -0.028 -18.339 6.677 1.00 97.56 104 GLU A C 1
ATOM 843 O O . GLU A 1 104 ? 0.803 -19.244 6.614 1.00 97.56 104 GLU A O 1
ATOM 848 N N . GLN A 1 105 ? -0.349 -17.594 5.617 1.00 97.44 105 GLN A N 1
ATOM 849 C CA . GLN A 1 105 ? 0.207 -17.799 4.277 1.00 97.44 105 GLN A CA 1
ATOM 850 C C . GLN A 1 105 ? 1.559 -17.095 4.057 1.00 97.44 105 GLN A C 1
ATOM 852 O O . GLN A 1 105 ? 2.179 -17.261 3.005 1.00 97.44 105 GLN A O 1
ATOM 857 N N . GLY A 1 106 ? 2.025 -16.288 5.015 1.00 96.38 106 GLY A N 1
ATOM 858 C CA . GLY A 1 106 ? 3.250 -15.494 4.880 1.00 96.38 106 GLY A CA 1
ATOM 859 C C . GLY A 1 106 ? 3.150 -14.362 3.849 1.00 96.38 106 GLY A C 1
ATOM 860 O O . GLY A 1 106 ? 4.161 -13.952 3.276 1.00 96.38 106 GLY A O 1
ATOM 861 N N . TRP A 1 107 ? 1.945 -13.860 3.580 1.00 96.69 107 TRP A N 1
ATOM 862 C CA . TRP A 1 107 ? 1.717 -12.754 2.654 1.00 96.69 107 TRP A CA 1
ATOM 863 C C . TRP A 1 107 ? 2.086 -11.400 3.275 1.00 96.69 107 TRP A C 1
ATOM 865 O O . TRP A 1 107 ? 1.955 -11.201 4.486 1.00 96.69 107 TRP A O 1
ATOM 875 N N . PRO A 1 108 ? 2.527 -10.426 2.457 1.00 95.00 108 PRO A N 1
ATOM 876 C CA . PRO A 1 108 ? 2.753 -9.072 2.941 1.00 95.00 108 PRO A CA 1
ATOM 877 C C . PRO A 1 108 ? 1.427 -8.426 3.361 1.00 95.00 108 PRO A C 1
ATOM 879 O O . PRO A 1 108 ? 0.436 -8.511 2.642 1.00 95.00 108 PRO A O 1
ATOM 882 N N . MET A 1 109 ? 1.435 -7.730 4.499 1.00 95.25 109 MET A N 1
ATOM 883 C CA . MET A 1 109 ? 0.274 -6.989 5.019 1.00 95.25 109 MET A CA 1
ATOM 884 C C . MET A 1 109 ? 0.425 -5.468 4.901 1.00 95.25 109 MET A C 1
ATOM 886 O O . MET A 1 109 ? -0.475 -4.741 5.292 1.00 95.25 109 MET A O 1
ATOM 890 N N . GLY A 1 110 ? 1.553 -4.969 4.390 1.00 94.31 110 GLY A N 1
ATOM 891 C CA . GLY A 1 110 ? 1.784 -3.531 4.240 1.00 94.31 110 GLY A CA 1
ATOM 892 C C . GLY A 1 110 ? 2.775 -3.190 3.129 1.00 94.31 110 GLY A C 1
ATOM 893 O O . GLY A 1 110 ? 3.572 -4.033 2.701 1.00 94.31 110 GLY A O 1
ATOM 894 N N . SER A 1 111 ? 2.733 -1.938 2.688 1.00 91.19 111 SER A N 1
ATOM 895 C CA . SER A 1 111 ? 3.555 -1.305 1.650 1.00 91.19 111 SER A CA 1
ATOM 896 C C . SER A 1 111 ? 5.001 -1.070 2.075 1.00 91.19 111 SER A C 1
ATOM 898 O O . SER A 1 111 ? 5.808 -0.653 1.246 1.00 91.19 111 SER A O 1
ATOM 900 N N . GLY A 1 112 ? 5.373 -1.333 3.332 1.00 91.06 112 GLY A N 1
ATOM 901 C CA . GLY A 1 112 ? 6.668 -0.930 3.893 1.00 91.06 112 GLY A CA 1
ATOM 902 C C . GLY A 1 112 ? 7.890 -1.380 3.077 1.00 91.06 112 GLY A C 1
ATOM 903 O O . GLY A 1 112 ? 8.879 -0.654 2.984 1.00 91.06 112 GLY A O 1
ATOM 904 N N . ALA A 1 113 ? 7.825 -2.539 2.411 1.00 90.06 113 ALA A N 1
ATOM 905 C CA . ALA A 1 113 ? 8.878 -2.975 1.488 1.00 90.06 113 ALA A CA 1
ATOM 906 C C . ALA A 1 113 ? 8.987 -2.067 0.245 1.00 90.06 113 ALA A C 1
ATOM 908 O O . ALA A 1 113 ? 10.093 -1.726 -0.180 1.00 90.06 113 ALA A O 1
ATOM 909 N N . VAL A 1 114 ? 7.850 -1.640 -0.311 1.00 90.50 114 VAL A N 1
ATOM 910 C CA . VAL A 1 114 ? 7.765 -0.705 -1.443 1.00 90.50 114 VAL A CA 1
ATOM 911 C C . VAL A 1 114 ? 8.243 0.684 -1.028 1.00 90.50 114 VAL A C 1
ATOM 913 O O . VAL A 1 114 ? 9.056 1.283 -1.731 1.00 90.50 114 VAL A O 1
ATOM 916 N N . GLU A 1 115 ? 7.815 1.179 0.132 1.00 91.00 115 GLU A N 1
ATOM 917 C CA . GLU A 1 115 ? 8.242 2.477 0.672 1.00 91.00 115 GLU A CA 1
ATOM 918 C C . GLU A 1 115 ? 9.744 2.513 0.961 1.00 91.00 115 GLU A C 1
ATOM 920 O O . GLU A 1 115 ? 10.442 3.453 0.570 1.00 91.00 115 GLU A O 1
ATOM 925 N N . SER A 1 116 ? 10.272 1.454 1.579 1.00 92.31 116 SER A N 1
ATOM 926 C CA . SER A 1 116 ? 11.710 1.277 1.786 1.00 92.31 116 SER A CA 1
ATOM 927 C C . SER A 1 116 ? 12.457 1.237 0.451 1.00 92.31 116 SER A C 1
ATOM 929 O O . SER A 1 116 ? 13.469 1.921 0.282 1.00 92.31 116 SER A O 1
ATOM 931 N N . GLY A 1 117 ? 11.920 0.519 -0.540 1.00 92.00 117 GLY A N 1
ATOM 932 C CA . GLY A 1 117 ? 12.440 0.512 -1.904 1.00 92.00 117 GLY A CA 1
ATOM 933 C C . GLY A 1 117 ? 12.496 1.915 -2.511 1.00 92.00 117 GLY A C 1
ATOM 934 O O . GLY A 1 117 ? 13.542 2.328 -3.014 1.00 92.00 117 GLY A O 1
ATOM 935 N N . ASN A 1 118 ? 11.417 2.693 -2.405 1.00 93.94 118 ASN A N 1
ATOM 936 C CA . ASN A 1 118 ? 11.383 4.078 -2.870 1.00 93.94 118 ASN A CA 1
ATOM 937 C C . ASN A 1 118 ? 12.466 4.919 -2.174 1.00 93.94 118 ASN A C 1
ATOM 939 O O . ASN A 1 118 ? 13.270 5.573 -2.839 1.00 93.94 118 ASN A O 1
ATOM 943 N N . LYS A 1 119 ? 12.578 4.826 -0.848 1.00 93.62 119 LYS A N 1
ATOM 944 C CA . LYS A 1 119 ? 13.581 5.560 -0.066 1.00 93.62 119 LYS A CA 1
ATOM 945 C C . LYS A 1 119 ? 15.021 5.209 -0.462 1.00 93.62 119 LYS A C 1
ATOM 947 O O . LYS A 1 119 ? 15.852 6.094 -0.670 1.00 93.62 119 LYS A O 1
ATOM 952 N N . LEU A 1 120 ? 15.336 3.921 -0.586 1.00 92.88 120 LEU A N 1
ATOM 953 C CA . LEU A 1 120 ? 16.707 3.437 -0.796 1.00 92.88 120 LEU A CA 1
ATOM 954 C C . LEU A 1 120 ? 17.161 3.489 -2.261 1.00 92.88 120 LEU A C 1
ATOM 956 O O . LEU A 1 120 ? 18.350 3.684 -2.549 1.00 92.88 120 LEU A O 1
ATOM 960 N N . VAL A 1 121 ? 16.226 3.314 -3.194 1.00 92.19 121 VAL A N 1
ATOM 961 C CA . VAL A 1 121 ? 16.515 3.268 -4.630 1.00 92.19 121 VAL A CA 1
ATOM 962 C C . VAL A 1 121 ? 16.294 4.639 -5.256 1.00 92.19 121 VAL A C 1
ATOM 964 O O . VAL A 1 121 ? 17.222 5.193 -5.848 1.00 92.19 121 VAL A O 1
ATOM 967 N N . VAL A 1 122 ? 15.091 5.196 -5.113 1.00 93.38 122 VAL A N 1
ATOM 968 C CA . VAL A 1 122 ? 14.667 6.421 -5.804 1.00 93.38 122 VAL A CA 1
ATOM 969 C C . VAL A 1 122 ? 15.177 7.648 -5.060 1.00 93.38 122 VAL A C 1
ATOM 971 O O . VAL A 1 122 ? 15.973 8.420 -5.599 1.00 93.38 122 VAL A O 1
ATOM 974 N N . GLU A 1 123 ? 14.762 7.824 -3.807 1.00 94.69 123 GLU A N 1
ATOM 975 C CA . GLU A 1 123 ? 15.034 9.044 -3.049 1.00 94.69 123 GLU A CA 1
ATOM 976 C C . GLU A 1 123 ? 16.515 9.223 -2.762 1.00 94.69 123 GLU A C 1
ATOM 978 O O . GLU A 1 123 ? 17.041 10.299 -3.019 1.00 94.69 123 GLU A O 1
ATOM 983 N N . ALA A 1 124 ? 17.215 8.163 -2.348 1.00 92.25 124 ALA A N 1
ATOM 984 C CA . ALA A 1 124 ? 18.654 8.204 -2.084 1.00 92.25 124 ALA A CA 1
ATOM 985 C C . ALA A 1 124 ? 19.483 8.759 -3.256 1.00 92.25 124 ALA A C 1
ATOM 987 O O . ALA A 1 124 ? 20.631 9.170 -3.073 1.00 92.25 124 ALA A O 1
ATOM 988 N N . ARG A 1 125 ? 18.931 8.737 -4.475 1.00 92.88 125 ARG A N 1
ATOM 989 C CA . ARG A 1 125 ? 19.603 9.231 -5.669 1.00 92.88 125 ARG A CA 1
ATOM 990 C C . ARG A 1 125 ? 18.972 10.468 -6.292 1.00 92.88 125 ARG A C 1
ATOM 992 O O . ARG A 1 125 ? 19.697 11.210 -6.953 1.00 92.88 125 ARG A O 1
ATOM 999 N N . LEU A 1 126 ? 17.670 10.675 -6.139 1.00 94.62 126 LEU A N 1
ATOM 1000 C CA . LEU A 1 126 ? 16.968 11.805 -6.745 1.00 94.62 126 LEU A CA 1
ATOM 1001 C C . LEU A 1 126 ? 16.694 12.946 -5.765 1.00 94.62 126 LEU A C 1
ATOM 1003 O O . LEU A 1 126 ? 16.571 14.085 -6.210 1.00 94.62 126 LEU A O 1
ATOM 1007 N N . LYS A 1 127 ? 16.625 12.663 -4.461 1.00 93.25 127 LYS A N 1
ATOM 1008 C CA . LYS A 1 127 ? 16.422 13.654 -3.404 1.00 93.25 127 LYS A CA 1
ATOM 1009 C C . LYS A 1 127 ? 17.756 13.961 -2.720 1.00 93.25 127 LYS A C 1
ATOM 1011 O O . LYS A 1 127 ? 18.458 13.068 -2.257 1.00 93.25 127 LYS A O 1
ATOM 1016 N N . GLY A 1 128 ? 18.102 15.243 -2.642 1.00 90.44 128 GLY A N 1
ATOM 1017 C CA . GLY A 1 128 ? 19.311 15.713 -1.970 1.00 90.44 128 GLY A CA 1
ATOM 1018 C C . GLY A 1 128 ? 19.665 17.145 -2.353 1.00 90.44 128 GLY A C 1
ATOM 1019 O O . GLY A 1 128 ? 19.263 17.639 -3.407 1.00 90.44 128 GLY A O 1
ATOM 1020 N N . SER A 1 129 ? 20.424 17.824 -1.492 1.00 92.81 129 SER A N 1
ATOM 1021 C CA . SER A 1 129 ? 20.832 19.212 -1.735 1.00 92.81 129 SER A CA 1
ATOM 1022 C C . SER A 1 129 ? 21.639 19.334 -3.033 1.00 92.81 129 SER A C 1
ATOM 1024 O O . SER A 1 129 ? 22.567 18.561 -3.277 1.00 92.81 129 SER A O 1
ATOM 1026 N N . GLY A 1 130 ? 21.258 20.290 -3.884 1.00 92.50 130 GLY A N 1
ATOM 1027 C CA . GLY A 1 130 ? 21.899 20.551 -5.176 1.00 92.50 130 GLY A CA 1
ATOM 1028 C C . GLY A 1 130 ? 21.551 19.568 -6.302 1.00 92.50 130 GLY A C 1
ATOM 1029 O O . GLY A 1 130 ? 22.037 19.744 -7.420 1.00 92.50 130 GLY A O 1
ATOM 1030 N N . MET A 1 131 ? 20.707 18.559 -6.062 1.00 93.12 131 MET A N 1
ATOM 1031 C CA . MET A 1 131 ? 20.312 17.595 -7.092 1.00 93.12 131 MET A CA 1
ATOM 1032 C C . MET A 1 131 ? 19.245 18.179 -8.017 1.00 93.12 131 MET A C 1
ATOM 1034 O O . MET A 1 131 ? 18.120 18.431 -7.601 1.00 93.12 131 MET A O 1
ATOM 1038 N N . HIS A 1 132 ? 19.596 18.341 -9.290 1.00 91.94 132 HIS A N 1
ATOM 1039 C CA . HIS A 1 132 ? 18.682 18.788 -10.335 1.00 91.94 132 HIS A CA 1
ATOM 1040 C C . HIS A 1 132 ? 18.704 17.788 -11.482 1.00 91.94 132 HIS A C 1
ATOM 1042 O O . HIS A 1 132 ? 19.770 17.365 -11.937 1.00 91.94 132 HIS A O 1
ATOM 1048 N N . TRP A 1 133 ? 17.519 17.412 -11.946 1.00 93.81 133 TRP A N 1
ATOM 1049 C CA . TRP A 1 133 ? 17.336 16.386 -12.960 1.00 93.81 133 TRP A CA 1
ATOM 1050 C C . TRP A 1 133 ? 16.446 16.921 -14.069 1.00 93.81 133 TRP A C 1
ATOM 1052 O O . TRP A 1 133 ? 15.352 17.416 -13.807 1.00 93.81 133 TRP A O 1
ATOM 1062 N N . ALA A 1 134 ? 16.897 16.785 -15.314 1.00 96.19 134 ALA A N 1
ATOM 1063 C CA . ALA A 1 134 ? 16.006 16.945 -16.453 1.00 96.19 134 ALA A CA 1
ATOM 1064 C C . ALA A 1 134 ? 15.003 15.780 -16.460 1.00 96.19 134 ALA A C 1
ATOM 1066 O O . ALA A 1 134 ? 15.376 14.640 -16.155 1.00 96.19 134 ALA A O 1
ATOM 1067 N N . ARG A 1 135 ? 13.734 16.056 -16.780 1.00 95.38 135 ARG A N 1
ATOM 1068 C CA . ARG A 1 135 ? 12.637 15.077 -16.669 1.00 95.38 135 ARG A CA 1
ATOM 1069 C C . ARG A 1 135 ? 12.920 13.822 -17.497 1.00 95.38 135 ARG A C 1
ATOM 1071 O O . ARG A 1 135 ? 12.698 12.709 -17.031 1.00 95.38 135 ARG A O 1
ATOM 1078 N N . GLU A 1 136 ? 13.480 14.003 -18.684 1.00 97.25 136 GLU A N 1
ATOM 1079 C CA . GLU A 1 136 ? 13.886 12.949 -19.610 1.00 97.25 136 GLU A CA 1
ATOM 1080 C C . GLU A 1 136 ? 14.987 12.025 -19.061 1.00 97.25 136 GLU A C 1
ATOM 1082 O O . GLU A 1 136 ? 15.133 10.897 -19.527 1.00 97.25 136 GLU A O 1
ATOM 1087 N N . HIS A 1 137 ? 15.745 12.464 -18.052 1.00 94.81 137 HIS A N 1
ATOM 1088 C CA . HIS A 1 137 ? 16.846 11.694 -17.473 1.00 94.81 137 HIS A CA 1
ATOM 1089 C C . HIS A 1 137 ? 16.467 10.939 -16.199 1.00 94.81 137 HIS A C 1
ATOM 1091 O O . HIS A 1 137 ? 17.219 10.053 -15.799 1.00 94.81 137 HIS A O 1
ATOM 1097 N N . VAL A 1 138 ? 15.311 11.223 -15.590 1.00 95.19 138 VAL A N 1
ATOM 1098 C CA . VAL A 1 138 ? 14.871 10.581 -14.339 1.00 95.19 138 VAL A CA 1
ATOM 1099 C C . VAL A 1 138 ? 14.735 9.066 -14.510 1.00 95.19 138 VAL A C 1
ATOM 1101 O O . VAL A 1 138 ? 15.423 8.306 -13.828 1.00 95.19 138 VAL A O 1
ATOM 1104 N N . ASN A 1 139 ? 13.913 8.617 -15.463 1.00 95.00 139 ASN A N 1
ATOM 1105 C CA . ASN A 1 139 ? 13.657 7.189 -15.678 1.00 95.00 139 ASN A CA 1
ATOM 1106 C C . ASN A 1 139 ? 14.918 6.405 -16.092 1.00 95.00 139 ASN A C 1
ATOM 1108 O O . ASN A 1 139 ? 15.172 5.362 -15.487 1.00 95.00 139 ASN A O 1
ATOM 1112 N N . PRO A 1 140 ? 15.757 6.883 -17.040 1.00 93.56 140 PRO A N 1
ATOM 1113 C CA . PRO A 1 140 ? 17.030 6.228 -17.339 1.00 93.56 140 PRO A CA 1
ATOM 1114 C C . PRO A 1 140 ? 17.930 6.072 -16.112 1.00 93.56 140 PRO A C 1
ATOM 1116 O O . PRO A 1 140 ? 18.512 5.008 -15.906 1.00 93.56 140 PRO A O 1
ATOM 1119 N N . MET A 1 141 ? 18.025 7.105 -15.269 1.00 94.88 141 MET A N 1
ATOM 1120 C CA . MET A 1 141 ? 18.825 7.020 -14.051 1.00 94.88 141 MET A CA 1
ATOM 1121 C C . MET A 1 141 ? 18.262 5.991 -13.072 1.00 94.88 141 MET A C 1
ATOM 1123 O O . MET A 1 141 ? 19.019 5.184 -12.533 1.00 94.88 141 MET A O 1
ATOM 1127 N N . LEU A 1 142 ? 16.945 5.991 -12.851 1.00 94.81 142 LEU A N 1
ATOM 1128 C CA . LEU A 1 142 ? 16.300 5.015 -11.975 1.00 94.81 142 LEU A CA 1
ATOM 1129 C C . LEU A 1 142 ? 16.466 3.583 -12.481 1.00 94.81 142 LEU A C 1
ATOM 1131 O O . LEU A 1 142 ? 16.697 2.696 -11.666 1.00 94.81 142 LEU A O 1
ATOM 1135 N N . GLY A 1 143 ? 16.450 3.358 -13.797 1.00 94.12 143 GLY A N 1
ATOM 1136 C CA . GLY A 1 143 ? 16.761 2.054 -14.387 1.00 94.12 143 GLY A CA 1
ATOM 1137 C C . GLY A 1 143 ? 18.166 1.565 -14.018 1.00 94.12 143 GLY A C 1
ATOM 1138 O O . GLY A 1 143 ? 18.327 0.444 -13.538 1.00 94.12 143 GLY A O 1
ATOM 1139 N N . LEU A 1 144 ? 19.181 2.428 -14.149 1.00 94.94 144 LEU A N 1
ATOM 1140 C CA . LEU A 1 144 ? 20.553 2.102 -13.732 1.00 94.94 144 LEU A CA 1
ATOM 1141 C C . LEU A 1 144 ? 20.646 1.854 -12.223 1.00 94.94 144 LEU A C 1
ATOM 1143 O O . LEU A 1 144 ? 21.312 0.922 -11.777 1.00 94.94 144 LEU A O 1
ATOM 1147 N N . ARG A 1 145 ? 19.975 2.690 -11.428 1.00 95.12 145 ARG A N 1
ATOM 1148 C CA . ARG A 1 145 ? 19.977 2.579 -9.968 1.00 95.12 145 ARG A CA 1
ATOM 1149 C C . ARG A 1 145 ? 19.315 1.283 -9.505 1.00 95.12 145 ARG A C 1
ATOM 1151 O O . ARG A 1 145 ? 19.861 0.628 -8.626 1.00 95.12 145 ARG A O 1
ATOM 1158 N N . ASN A 1 146 ? 18.205 0.893 -10.128 1.00 94.69 146 ASN A N 1
ATOM 1159 C CA . ASN A 1 146 ? 17.515 -0.366 -9.871 1.00 94.69 146 ASN A CA 1
ATOM 1160 C C . ASN A 1 146 ? 18.412 -1.573 -10.194 1.00 94.69 146 ASN A C 1
ATOM 1162 O O . ASN A 1 146 ? 18.514 -2.476 -9.370 1.00 94.69 146 ASN A O 1
ATOM 1166 N N . ALA A 1 147 ? 19.127 -1.553 -11.325 1.00 95.56 147 ALA A N 1
ATOM 1167 C CA . ALA A 1 147 ? 20.066 -2.620 -11.678 1.00 95.56 147 ALA A CA 1
ATOM 1168 C C . ALA A 1 147 ? 21.175 -2.796 -10.629 1.00 95.56 147 ALA A C 1
ATOM 1170 O O . ALA A 1 147 ? 21.503 -3.919 -10.264 1.00 95.56 147 ALA A O 1
ATOM 1171 N N . VAL A 1 148 ? 21.724 -1.692 -10.110 1.00 95.06 148 VAL A N 1
ATOM 1172 C CA . VAL A 1 148 ? 22.743 -1.738 -9.049 1.00 95.06 148 VAL A CA 1
ATOM 1173 C C . VAL A 1 148 ? 22.153 -2.224 -7.725 1.00 95.06 148 VAL A C 1
ATOM 1175 O O . VAL A 1 148 ? 22.754 -3.063 -7.072 1.00 95.06 148 VAL A O 1
ATOM 1178 N N . CYS A 1 149 ? 20.991 -1.710 -7.314 1.00 94.62 149 CYS A N 1
ATOM 1179 C CA . CYS A 1 149 ? 20.387 -2.051 -6.022 1.00 94.62 149 CYS A CA 1
ATOM 1180 C C . CYS A 1 149 ? 19.857 -3.489 -5.942 1.00 94.62 149 CYS A C 1
ATOM 1182 O O . CYS A 1 149 ? 19.686 -3.987 -4.837 1.00 94.62 149 CYS A O 1
ATOM 1184 N N . ASN A 1 150 ? 19.596 -4.129 -7.083 1.00 94.25 150 ASN A N 1
ATOM 1185 C CA . ASN A 1 150 ? 19.152 -5.521 -7.157 1.00 94.25 150 ASN A CA 1
ATOM 1186 C C . ASN A 1 150 ? 20.279 -6.498 -7.538 1.00 94.25 150 ASN A C 1
ATOM 1188 O O . ASN A 1 150 ? 19.975 -7.636 -7.870 1.00 94.25 150 ASN A O 1
ATOM 1192 N N . ASP A 1 151 ? 21.549 -6.067 -7.555 1.00 96.56 151 ASP A N 1
ATOM 1193 C CA . ASP A 1 151 ? 22.705 -6.884 -7.970 1.00 96.56 151 ASP A CA 1
ATOM 1194 C C . ASP A 1 151 ? 22.592 -7.467 -9.396 1.00 96.56 151 ASP A C 1
ATOM 1196 O O . ASP A 1 151 ? 23.134 -8.521 -9.718 1.00 96.56 151 ASP A O 1
ATOM 1200 N N . ARG A 1 152 ? 21.915 -6.742 -10.294 1.00 96.75 152 ARG A N 1
ATOM 1201 C CA . ARG A 1 152 ? 21.663 -7.126 -11.698 1.00 96.75 152 ARG A CA 1
ATOM 1202 C C . ARG A 1 152 ? 22.406 -6.238 -12.692 1.00 96.75 152 ARG A C 1
ATOM 1204 O O . ARG A 1 152 ? 21.944 -6.003 -13.810 1.00 96.75 152 ARG A O 1
ATOM 1211 N N . TRP A 1 153 ? 23.554 -5.698 -12.283 1.00 97.06 153 TRP A N 1
ATOM 1212 C CA . TRP A 1 153 ? 24.336 -4.793 -13.125 1.00 97.06 153 TRP A CA 1
ATOM 1213 C C . TRP A 1 153 ? 24.802 -5.463 -14.416 1.00 97.06 153 TRP A C 1
ATOM 1215 O O . TRP A 1 153 ? 24.682 -4.856 -15.476 1.00 97.06 153 TRP A O 1
ATOM 1225 N N . ASP A 1 154 ? 25.287 -6.702 -14.344 1.00 97.44 154 ASP A N 1
ATOM 1226 C CA . ASP A 1 154 ? 25.823 -7.400 -15.515 1.00 97.44 154 ASP A CA 1
ATOM 1227 C C . ASP A 1 154 ? 24.730 -7.653 -16.566 1.00 97.44 154 ASP A C 1
ATOM 1229 O O . ASP A 1 154 ? 24.919 -7.327 -17.740 1.00 97.44 154 ASP A O 1
ATOM 1233 N N . GLU A 1 155 ? 23.546 -8.106 -16.134 1.00 96.12 155 GLU A N 1
ATOM 1234 C CA . GLU A 1 155 ? 22.370 -8.271 -17.001 1.00 96.12 155 GLU A CA 1
ATOM 1235 C C . GLU A 1 155 ? 21.955 -6.945 -17.656 1.00 96.12 155 GLU A C 1
ATOM 1237 O O . GLU A 1 155 ? 21.732 -6.866 -18.868 1.00 96.12 155 GLU A O 1
ATOM 1242 N N . ALA A 1 156 ? 21.864 -5.873 -16.863 1.00 95.69 156 ALA A N 1
ATOM 1243 C CA . ALA A 1 156 ? 21.490 -4.561 -17.374 1.00 95.69 156 ALA A CA 1
ATOM 1244 C C . ALA A 1 156 ? 22.547 -4.013 -18.343 1.00 95.69 156 ALA A C 1
ATOM 1246 O O . ALA A 1 156 ? 22.211 -3.435 -19.378 1.00 95.69 156 ALA A O 1
ATOM 1247 N N . TRP A 1 157 ? 23.830 -4.200 -18.034 1.00 95.88 157 TRP A N 1
ATOM 1248 C CA . TRP A 1 157 ? 24.934 -3.716 -18.851 1.00 95.88 157 TRP A CA 1
ATOM 1249 C C . TRP A 1 157 ? 24.996 -4.414 -20.207 1.00 95.88 157 TRP A C 1
ATOM 1251 O O . TRP A 1 157 ? 25.241 -3.752 -21.221 1.00 95.88 157 TRP A O 1
ATOM 1261 N N . GLU A 1 158 ? 24.731 -5.719 -20.252 1.00 96.94 158 GLU A N 1
ATOM 1262 C CA . GLU A 1 158 ? 24.614 -6.463 -21.502 1.00 96.94 158 GLU A CA 1
ATOM 1263 C C . GLU A 1 158 ? 23.492 -5.889 -22.380 1.00 96.94 158 GLU A C 1
ATOM 1265 O O . GLU A 1 158 ? 23.726 -5.529 -23.539 1.00 96.94 158 GLU A O 1
ATOM 1270 N N . GLN A 1 159 ? 22.297 -5.694 -21.813 1.00 94.69 159 GLN A N 1
ATOM 1271 C CA . GLN A 1 159 ? 21.162 -5.102 -22.528 1.00 94.69 159 GLN A CA 1
ATOM 1272 C C . GLN A 1 159 ? 21.478 -3.691 -23.044 1.00 94.69 159 GLN A C 1
ATOM 1274 O O . GLN A 1 159 ? 21.227 -3.380 -24.213 1.00 94.69 159 GLN A O 1
ATOM 1279 N N . ILE A 1 160 ? 22.081 -2.842 -22.205 1.00 93.94 160 ILE A N 1
ATOM 1280 C CA . ILE A 1 160 ? 22.489 -1.479 -22.572 1.00 93.94 160 ILE A CA 1
ATOM 1281 C C . ILE A 1 160 ? 23.513 -1.515 -23.709 1.00 93.94 160 ILE A C 1
ATOM 1283 O O . ILE A 1 160 ? 23.395 -0.761 -24.679 1.00 93.94 160 ILE A O 1
ATOM 1287 N N . SER A 1 161 ? 24.516 -2.385 -23.612 1.00 96.19 161 SER A N 1
ATOM 1288 C CA . SER A 1 161 ? 25.581 -2.508 -24.609 1.00 96.19 161 SER A CA 1
ATOM 1289 C C . SER A 1 161 ? 25.022 -2.945 -25.961 1.00 96.19 161 SER A C 1
ATOM 1291 O O . SER A 1 161 ? 25.261 -2.273 -26.969 1.00 96.19 161 SER A O 1
ATOM 1293 N N . ASN A 1 162 ? 24.193 -3.990 -25.973 1.00 96.25 162 ASN A N 1
ATOM 1294 C CA . ASN A 1 162 ? 23.527 -4.490 -27.174 1.00 96.25 162 ASN A CA 1
ATOM 1295 C C . ASN A 1 162 ? 22.639 -3.415 -27.809 1.00 96.25 162 ASN A C 1
ATOM 1297 O O . ASN A 1 162 ? 22.716 -3.159 -29.016 1.00 96.25 162 ASN A O 1
ATOM 1301 N N . HIS A 1 163 ? 21.864 -2.699 -26.990 1.00 94.25 163 HIS A N 1
ATOM 1302 C CA . HIS A 1 163 ? 21.035 -1.596 -27.457 1.00 94.25 163 HIS A CA 1
ATOM 1303 C C . HIS A 1 163 ? 21.869 -0.483 -28.112 1.00 94.25 163 HIS A C 1
ATOM 1305 O O . HIS A 1 163 ? 21.538 -0.004 -29.200 1.00 94.25 163 HIS A O 1
ATOM 1311 N N . ARG A 1 164 ? 22.989 -0.084 -27.495 1.00 94.94 164 ARG A N 1
ATOM 1312 C CA . ARG A 1 164 ? 23.876 0.961 -28.034 1.00 94.94 164 ARG A CA 1
ATOM 1313 C C . ARG A 1 164 ? 24.537 0.548 -29.346 1.00 94.94 164 ARG A C 1
ATOM 1315 O O . ARG A 1 164 ? 24.650 1.392 -30.242 1.00 94.94 164 ARG A O 1
ATOM 1322 N N . ILE A 1 165 ? 24.954 -0.712 -29.473 1.00 96.50 165 ILE A N 1
ATOM 1323 C CA . ILE A 1 165 ? 25.522 -1.262 -30.712 1.00 96.50 165 ILE A CA 1
ATOM 1324 C C . ILE A 1 165 ? 24.484 -1.190 -31.835 1.00 96.50 165 ILE A C 1
ATOM 1326 O O . ILE A 1 165 ? 24.762 -0.598 -32.883 1.00 96.50 165 ILE A O 1
ATOM 1330 N N . HIS A 1 166 ? 23.269 -1.688 -31.590 1.00 96.00 166 HIS A N 1
ATOM 1331 C CA . HIS A 1 166 ? 22.179 -1.668 -32.570 1.00 96.00 166 HIS A CA 1
ATOM 1332 C C . HIS A 1 166 ? 21.824 -0.246 -33.012 1.00 96.00 166 HIS A C 1
ATOM 1334 O O . HIS A 1 166 ? 21.743 0.057 -34.204 1.00 96.00 166 HIS A O 1
ATOM 1340 N N . GLN A 1 167 ? 21.691 0.680 -32.058 1.00 95.94 167 GLN A N 1
ATOM 1341 C CA . GLN A 1 167 ? 21.455 2.086 -32.378 1.00 95.94 167 GLN A CA 1
ATOM 1342 C C . GLN A 1 167 ? 22.584 2.689 -33.226 1.00 95.94 167 GLN A C 1
ATOM 1344 O O . GLN A 1 167 ? 22.327 3.456 -34.156 1.00 95.94 167 GLN A O 1
ATOM 1349 N N . ALA A 1 168 ? 23.845 2.379 -32.914 1.00 95.62 168 ALA A N 1
ATOM 1350 C CA . ALA A 1 168 ? 24.981 2.886 -33.674 1.00 95.62 168 ALA A CA 1
ATOM 1351 C C . ALA A 1 168 ? 24.982 2.359 -35.115 1.00 95.62 168 ALA A C 1
ATOM 1353 O O . ALA A 1 168 ? 25.275 3.130 -36.031 1.00 95.62 168 ALA A O 1
ATOM 1354 N N . GLN A 1 169 ? 24.622 1.090 -35.321 1.00 96.38 169 GLN A N 1
ATOM 1355 C CA . GLN A 1 169 ? 24.471 0.490 -36.647 1.00 96.38 169 GLN A CA 1
ATOM 1356 C C . GLN A 1 169 ? 23.346 1.163 -37.438 1.00 96.38 169 GLN A C 1
ATOM 1358 O O . GLN A 1 169 ? 23.605 1.653 -38.539 1.00 96.38 169 GLN A O 1
ATOM 1363 N N . LYS A 1 170 ? 22.151 1.322 -36.848 1.00 96.31 170 LYS A N 1
ATOM 1364 C CA . LYS A 1 170 ? 21.034 2.050 -37.479 1.00 96.31 170 LYS A CA 1
ATOM 1365 C C . LYS A 1 170 ? 21.437 3.467 -37.888 1.00 96.31 170 LYS A C 1
ATOM 1367 O O . LYS A 1 170 ? 21.282 3.846 -39.043 1.00 96.31 170 LYS A O 1
ATOM 1372 N N . ARG A 1 171 ? 22.069 4.231 -36.987 1.00 96.00 171 ARG A N 1
ATOM 1373 C CA . ARG A 1 171 ? 22.561 5.589 -37.296 1.00 96.00 171 ARG A CA 1
ATOM 1374 C C . ARG A 1 171 ? 23.597 5.614 -38.422 1.00 96.00 171 ARG A C 1
ATOM 1376 O O . ARG A 1 171 ? 23.702 6.614 -39.130 1.00 96.00 171 ARG A O 1
ATOM 1383 N N . ARG A 1 172 ? 24.431 4.578 -38.567 1.00 95.62 172 ARG A N 1
ATOM 1384 C CA . ARG A 1 172 ? 25.379 4.472 -39.692 1.00 95.62 172 ARG A CA 1
ATOM 1385 C C . ARG A 1 172 ? 24.638 4.200 -40.999 1.00 95.62 172 ARG A C 1
ATOM 1387 O O . ARG A 1 172 ? 24.900 4.903 -41.968 1.00 95.62 172 ARG A O 1
ATOM 1394 N N . GLN A 1 173 ? 23.694 3.261 -40.999 1.00 96.31 173 GLN A N 1
ATOM 1395 C CA . GLN A 1 173 ? 22.875 2.930 -42.169 1.00 96.31 173 GLN A CA 1
ATOM 1396 C C . GLN A 1 173 ? 22.067 4.140 -42.652 1.00 96.31 173 GLN A C 1
ATOM 1398 O O . GLN A 1 173 ? 22.137 4.481 -43.828 1.00 96.31 173 GLN A O 1
ATOM 1403 N N . THR A 1 174 ? 21.394 4.859 -41.747 1.00 96.56 174 THR A N 1
ATOM 1404 C CA . THR A 1 174 ? 20.638 6.074 -42.093 1.00 96.56 174 THR A CA 1
ATOM 1405 C C . THR A 1 174 ? 21.536 7.146 -42.709 1.00 96.56 174 THR A C 1
ATOM 1407 O O . THR A 1 174 ? 21.206 7.687 -43.759 1.00 96.56 174 THR A O 1
ATOM 1410 N N . ARG A 1 175 ? 22.704 7.425 -42.109 1.00 94.94 175 ARG A N 1
ATOM 1411 C CA . ARG A 1 175 ? 23.657 8.406 -42.660 1.00 94.94 175 ARG A CA 1
ATOM 1412 C C . ARG A 1 175 ? 24.195 7.988 -44.025 1.00 94.94 175 ARG A C 1
ATOM 1414 O O . ARG A 1 175 ? 24.373 8.837 -44.890 1.00 94.94 175 ARG A O 1
ATOM 1421 N N . HIS A 1 176 ? 24.463 6.699 -44.219 1.00 94.88 176 HIS A N 1
ATOM 1422 C CA . HIS A 1 176 ? 24.898 6.173 -45.508 1.00 94.88 176 HIS A CA 1
ATOM 1423 C C . HIS A 1 176 ? 23.811 6.344 -46.579 1.00 94.88 176 HIS A C 1
ATOM 1425 O O . HIS A 1 176 ? 24.088 6.894 -47.641 1.00 94.88 176 HIS A O 1
ATOM 1431 N N . ALA A 1 177 ? 22.565 5.971 -46.274 1.00 95.19 177 ALA A N 1
ATOM 1432 C CA . ALA A 1 177 ? 21.430 6.151 -47.177 1.00 95.19 177 ALA A CA 1
ATOM 1433 C C . ALA A 1 177 ? 21.198 7.631 -47.532 1.00 95.19 177 ALA A C 1
ATOM 1435 O O . ALA A 1 177 ? 21.010 7.962 -48.699 1.00 95.19 177 ALA A O 1
ATOM 1436 N N . GLN A 1 178 ? 21.290 8.536 -46.551 1.00 94.81 178 GLN A N 1
ATOM 1437 C CA . GLN A 1 178 ? 21.188 9.982 -46.778 1.00 94.81 178 GLN A CA 1
ATOM 1438 C C . GLN A 1 178 ? 22.297 10.509 -47.697 1.00 94.81 178 GLN A C 1
ATOM 1440 O O . GLN A 1 178 ? 22.018 11.326 -48.570 1.00 94.81 17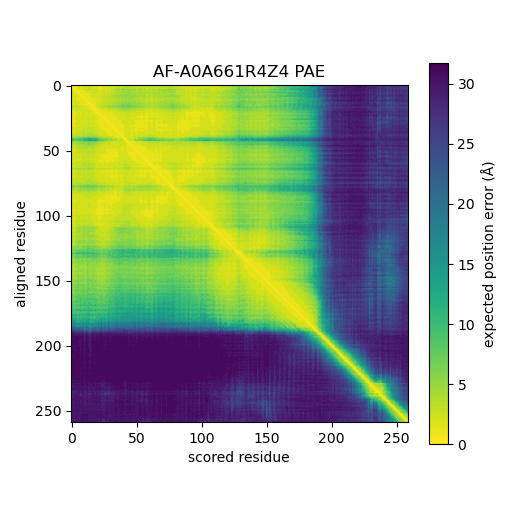8 GLN A O 1
ATOM 1445 N N . ARG A 1 179 ? 23.540 10.031 -47.537 1.00 93.12 179 ARG A N 1
ATOM 1446 C CA . ARG A 1 179 ? 24.655 10.401 -48.424 1.00 93.12 179 ARG A CA 1
ATOM 1447 C C . ARG A 1 179 ? 24.418 9.932 -49.855 1.00 93.12 179 ARG A C 1
ATOM 1449 O O . ARG A 1 179 ? 24.570 10.733 -50.766 1.00 93.12 179 ARG A O 1
ATOM 1456 N N . LEU A 1 180 ? 23.992 8.683 -50.050 1.00 93.38 180 LEU A N 1
ATOM 1457 C CA . LEU A 1 180 ? 23.669 8.162 -51.383 1.00 93.38 180 LEU A CA 1
ATOM 1458 C C . LEU A 1 180 ? 22.524 8.940 -52.046 1.00 93.38 180 LEU A C 1
ATOM 1460 O O . LEU A 1 180 ? 22.611 9.277 -53.226 1.00 93.38 180 LEU A O 1
ATOM 1464 N N . ALA A 1 181 ? 21.475 9.271 -51.287 1.00 91.81 181 ALA A N 1
ATOM 1465 C CA . ALA A 1 181 ? 20.364 10.078 -51.781 1.00 91.81 181 ALA A CA 1
ATOM 1466 C C . ALA A 1 181 ? 20.812 11.499 -52.162 1.00 91.81 181 ALA A C 1
ATOM 1468 O O . ALA A 1 181 ? 20.416 12.003 -53.210 1.00 91.81 181 ALA A O 1
ATOM 1469 N N . ALA A 1 182 ? 21.666 12.131 -51.350 1.00 90.50 182 ALA A N 1
ATOM 1470 C CA . ALA A 1 182 ? 22.232 13.442 -51.655 1.00 90.50 182 ALA A CA 1
ATOM 1471 C C . ALA A 1 182 ? 23.108 13.403 -52.917 1.00 90.50 182 ALA A C 1
ATOM 1473 O O . ALA A 1 182 ? 22.906 14.223 -53.805 1.00 90.50 182 ALA A O 1
ATOM 1474 N N . SER A 1 183 ? 24.002 12.414 -53.046 1.00 89.56 183 SER A N 1
ATOM 1475 C CA . SER A 1 183 ? 24.825 12.228 -54.250 1.00 89.56 183 SER A CA 1
ATOM 1476 C C . SER A 1 183 ? 23.983 11.994 -55.509 1.00 89.56 183 SER A C 1
ATOM 1478 O O . SER A 1 183 ? 24.280 12.549 -56.564 1.00 89.56 183 SER A O 1
ATOM 1480 N N . SER A 1 184 ? 22.899 11.221 -55.401 1.00 86.19 184 SER A N 1
ATOM 1481 C CA . SER A 1 184 ? 21.984 10.974 -56.526 1.00 86.19 184 SER A CA 1
ATOM 1482 C C . SER A 1 184 ? 21.231 12.242 -56.950 1.00 86.19 184 SER A C 1
ATOM 1484 O O . SER A 1 184 ? 21.045 12.474 -58.144 1.00 86.19 184 SER A O 1
ATOM 1486 N N . ARG A 1 185 ? 20.842 13.094 -55.988 1.00 85.25 185 ARG A N 1
ATOM 1487 C CA . ARG A 1 185 ? 20.232 14.407 -56.265 1.00 85.25 185 ARG A CA 1
ATOM 1488 C C . ARG A 1 185 ? 21.216 15.352 -56.941 1.00 85.25 185 ARG A C 1
ATOM 1490 O O . ARG A 1 185 ? 20.889 15.880 -57.991 1.00 85.25 185 ARG A O 1
ATOM 1497 N N . THR A 1 186 ? 22.443 15.476 -56.427 1.00 81.62 186 THR A N 1
ATOM 1498 C CA . THR A 1 186 ? 23.469 16.328 -57.055 1.00 81.62 186 THR A CA 1
ATOM 1499 C C . THR A 1 186 ? 23.804 15.891 -58.481 1.00 81.62 186 THR A C 1
ATOM 1501 O O . THR A 1 186 ? 24.030 16.732 -59.342 1.00 81.62 186 THR A O 1
ATOM 1504 N N . LEU A 1 187 ? 23.812 14.580 -58.753 1.00 77.38 187 LEU A N 1
ATOM 1505 C CA . LEU A 1 187 ? 24.007 14.059 -60.110 1.00 77.38 187 LEU A CA 1
ATOM 1506 C C . LEU A 1 187 ? 22.815 14.370 -61.026 1.00 77.38 187 LEU A C 1
ATOM 1508 O O . LEU A 1 187 ? 23.024 14.653 -62.199 1.00 77.38 187 LEU A O 1
ATOM 1512 N N . SER A 1 188 ? 21.586 14.351 -60.501 1.00 74.00 188 SER A N 1
ATOM 1513 C CA . SER A 1 188 ? 20.386 14.709 -61.271 1.00 74.00 188 SER A CA 1
ATOM 1514 C C . SER A 1 188 ? 20.292 16.215 -61.543 1.00 74.00 188 SER A C 1
ATOM 1516 O O . SER A 1 188 ? 19.916 16.600 -62.644 1.00 74.00 188 SER A O 1
ATOM 1518 N N . ASP A 1 189 ? 20.686 17.063 -60.588 1.00 67.81 189 ASP A N 1
ATOM 1519 C CA . ASP A 1 189 ? 20.687 18.526 -60.743 1.00 67.81 189 ASP A CA 1
ATOM 1520 C C . ASP A 1 189 ? 21.783 19.004 -61.719 1.00 67.81 189 ASP A C 1
ATOM 1522 O O . ASP A 1 189 ? 21.594 19.969 -62.460 1.00 67.81 189 ASP A O 1
ATOM 1526 N N . ASN A 1 190 ? 22.911 18.286 -61.799 1.00 60.72 190 ASN A N 1
ATOM 1527 C CA . ASN A 1 190 ? 24.000 18.590 -62.736 1.00 60.72 190 ASN A CA 1
ATOM 1528 C C . ASN A 1 190 ? 23.677 18.281 -64.211 1.00 60.72 190 ASN A C 1
ATOM 1530 O O . ASN A 1 190 ? 24.440 18.698 -65.082 1.00 60.72 190 ASN A O 1
ATOM 1534 N N . ASN A 1 191 ? 22.543 17.641 -64.528 1.00 58.12 191 ASN A N 1
ATOM 1535 C CA . ASN A 1 191 ? 22.074 17.497 -65.915 1.00 58.12 191 ASN A CA 1
ATOM 1536 C C . ASN A 1 191 ? 21.588 18.824 -66.544 1.00 58.12 191 ASN A C 1
ATOM 1538 O O . ASN A 1 191 ? 21.186 18.830 -67.707 1.00 58.12 191 ASN A O 1
ATOM 1542 N N . HIS A 1 192 ? 21.649 19.947 -65.814 1.00 53.72 192 HIS A N 1
ATOM 1543 C CA . HIS A 1 192 ? 21.379 21.296 -66.328 1.00 53.72 192 HIS A CA 1
ATOM 1544 C C . HIS A 1 192 ? 22.578 22.266 -66.273 1.00 53.72 192 HIS A C 1
ATOM 1546 O O . HIS A 1 192 ? 22.399 23.468 -66.474 1.00 53.72 192 HIS A O 1
ATOM 1552 N N . ALA A 1 193 ? 23.808 21.786 -66.057 1.00 48.91 193 ALA A N 1
ATOM 1553 C CA . ALA A 1 193 ? 24.998 22.613 -66.284 1.00 48.91 193 ALA A CA 1
ATOM 1554 C C . ALA A 1 193 ? 25.305 22.705 -67.797 1.00 48.91 193 ALA A C 1
ATOM 1556 O O . ALA A 1 193 ? 25.165 21.702 -68.502 1.00 48.91 193 ALA A O 1
ATOM 1557 N N . PRO A 1 194 ? 25.704 23.881 -68.327 1.00 46.62 194 PRO A N 1
ATOM 1558 C CA . PRO A 1 194 ? 25.948 24.049 -69.754 1.00 46.62 194 PRO A CA 1
ATOM 1559 C C . PRO A 1 194 ? 27.070 23.112 -70.198 1.00 46.62 194 PRO A C 1
ATOM 1561 O O . PRO A 1 194 ? 28.101 23.003 -69.533 1.00 46.62 194 PRO A O 1
ATOM 1564 N N . ILE A 1 195 ? 26.858 22.451 -71.336 1.00 53.22 195 ILE A N 1
ATOM 1565 C CA . ILE A 1 195 ? 27.885 21.710 -72.067 1.00 53.22 195 ILE A CA 1
ATOM 1566 C C . ILE A 1 195 ? 29.071 22.662 -72.234 1.00 53.22 195 ILE A C 1
ATOM 1568 O O . ILE A 1 195 ? 29.000 23.620 -73.004 1.00 53.22 195 ILE A O 1
ATOM 1572 N N . VAL A 1 196 ? 30.145 22.440 -71.475 1.00 50.88 196 VAL A N 1
ATOM 1573 C CA . VAL A 1 196 ? 31.411 23.126 -71.718 1.00 50.88 196 VAL A CA 1
ATOM 1574 C C . VAL A 1 196 ? 31.847 22.674 -73.103 1.00 50.88 196 VAL A C 1
ATOM 1576 O O . VAL A 1 196 ? 32.091 21.486 -73.322 1.00 50.88 196 VAL A O 1
ATOM 1579 N N . ALA A 1 197 ? 31.844 23.615 -74.047 1.00 49.25 197 ALA A N 1
ATOM 1580 C CA . ALA A 1 197 ? 32.302 23.390 -75.405 1.00 49.25 197 ALA A CA 1
ATOM 1581 C C . ALA A 1 197 ? 33.674 22.710 -75.366 1.00 49.25 197 ALA A C 1
ATOM 1583 O O . ALA A 1 197 ? 34.553 23.110 -74.597 1.00 49.25 197 ALA A O 1
ATOM 1584 N N . SER A 1 198 ? 33.825 21.659 -76.172 1.00 51.22 198 SER A N 1
ATOM 1585 C CA . SER A 1 198 ? 35.080 20.937 -76.339 1.00 51.22 198 SER A CA 1
ATOM 1586 C C . SER A 1 198 ? 36.235 21.925 -76.549 1.00 51.22 198 SER A C 1
ATOM 1588 O O . SER A 1 198 ? 36.076 22.871 -77.328 1.00 51.22 198 SER A O 1
ATOM 1590 N N . PRO A 1 199 ? 37.387 21.744 -75.879 1.00 52.69 199 PRO A N 1
ATOM 1591 C CA . PRO A 1 199 ? 38.535 22.595 -76.143 1.00 52.69 199 PRO A CA 1
ATOM 1592 C C . PRO A 1 199 ? 38.959 22.424 -77.611 1.00 52.69 199 PRO A C 1
ATOM 1594 O O . PRO A 1 199 ? 38.833 21.318 -78.151 1.00 52.69 199 PRO A O 1
ATOM 1597 N N . PRO A 1 200 ? 39.428 23.494 -78.280 1.00 43.66 200 PRO A N 1
ATOM 1598 C CA . PRO A 1 200 ? 39.854 23.405 -79.669 1.00 43.66 200 PRO A CA 1
ATOM 1599 C C . PRO A 1 200 ? 40.993 22.390 -79.796 1.00 43.66 200 PRO A C 1
ATOM 1601 O O . PRO A 1 200 ? 41.902 22.365 -78.964 1.00 43.66 200 PRO A O 1
ATOM 1604 N N . GLN A 1 201 ? 40.925 21.552 -80.836 1.00 48.28 201 GLN A N 1
ATOM 1605 C CA . GLN A 1 201 ? 42.014 20.660 -81.225 1.00 48.28 201 GLN A CA 1
ATOM 1606 C C . GLN A 1 201 ? 43.274 21.503 -81.436 1.00 48.28 201 GLN A C 1
ATOM 1608 O O . GLN A 1 201 ? 43.343 22.296 -82.371 1.00 48.28 201 GLN A O 1
ATOM 1613 N N . GLN A 1 202 ? 44.245 21.359 -80.538 1.00 41.72 202 GLN A N 1
ATOM 1614 C CA . GLN A 1 202 ? 45.595 21.852 -80.754 1.00 41.72 202 GLN A CA 1
ATOM 1615 C C . GLN A 1 202 ? 46.395 20.732 -81.409 1.00 41.72 202 GLN A C 1
ATOM 1617 O O . GLN A 1 202 ? 46.420 19.603 -80.913 1.00 41.72 202 GLN A O 1
ATOM 1622 N N . ASP A 1 203 ? 46.982 21.069 -82.554 1.00 41.41 203 ASP A N 1
ATOM 1623 C CA . ASP A 1 203 ? 47.862 20.219 -83.338 1.00 41.41 203 ASP A CA 1
ATOM 1624 C C . ASP A 1 203 ? 48.951 19.576 -82.477 1.00 41.41 203 ASP A C 1
ATOM 1626 O O . ASP A 1 203 ? 49.475 20.167 -81.529 1.00 41.41 203 ASP A O 1
ATOM 1630 N N . ALA A 1 204 ? 49.272 18.335 -82.832 1.00 45.94 204 ALA A N 1
ATOM 1631 C CA . ALA A 1 204 ? 50.275 17.518 -82.182 1.00 45.94 204 ALA A CA 1
ATOM 1632 C C . ALA A 1 204 ? 51.635 18.231 -82.160 1.00 45.94 204 ALA A C 1
ATOM 1634 O O . ALA A 1 204 ? 52.332 18.305 -83.171 1.00 45.94 204 ALA A O 1
ATOM 1635 N N . VAL A 1 205 ? 52.033 18.707 -80.981 1.00 42.50 205 VAL A N 1
ATOM 1636 C CA . VAL A 1 205 ? 53.437 18.969 -80.669 1.00 42.50 205 VAL A CA 1
ATOM 1637 C C . VAL A 1 205 ? 53.919 17.808 -79.813 1.00 42.50 205 VAL A C 1
ATOM 1639 O O . VAL A 1 205 ? 53.468 17.601 -78.686 1.00 42.50 205 VAL A O 1
ATOM 1642 N N . GLU A 1 206 ? 54.799 17.013 -80.407 1.00 48.19 206 GLU A N 1
ATOM 1643 C CA . GLU A 1 206 ? 55.471 15.867 -79.811 1.00 48.19 206 GLU A CA 1
ATOM 1644 C C . GLU A 1 206 ? 56.305 16.327 -78.602 1.00 48.19 206 GLU A C 1
ATOM 1646 O O . GLU A 1 206 ? 57.375 16.915 -78.740 1.00 48.19 206 GLU A O 1
ATOM 1651 N N . LEU A 1 207 ? 55.786 16.098 -77.393 1.00 38.25 207 LEU A N 1
ATOM 1652 C CA . LEU A 1 207 ? 56.517 16.301 -76.144 1.00 38.25 207 LEU A CA 1
ATOM 1653 C C . LEU A 1 207 ? 57.105 14.962 -75.699 1.00 38.25 207 LEU A C 1
ATOM 1655 O O . LEU A 1 207 ? 56.429 14.109 -75.124 1.00 38.25 207 LEU A O 1
ATOM 1659 N N . SER A 1 208 ? 58.393 14.794 -75.979 1.00 44.00 208 SER A N 1
ATOM 1660 C CA . SER A 1 208 ? 59.242 13.721 -75.470 1.00 44.00 208 SER A CA 1
ATOM 1661 C C . SER A 1 2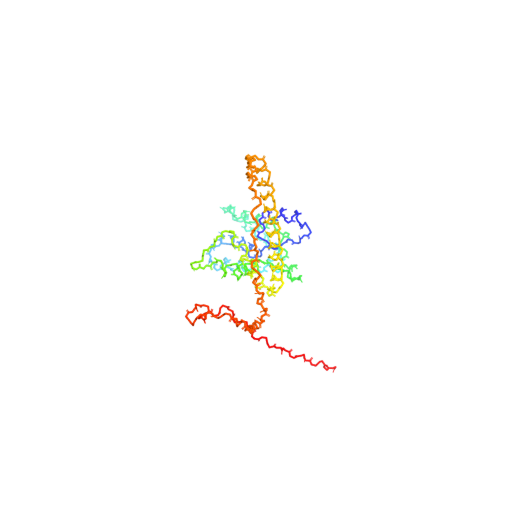08 ? 59.226 13.682 -73.936 1.00 44.00 208 SER A C 1
ATOM 1663 O O . SER A 1 208 ? 59.616 14.643 -73.270 1.00 44.00 208 SER A O 1
ATOM 1665 N N . VAL A 1 209 ? 58.783 12.554 -73.380 1.00 47.34 209 VAL A N 1
ATOM 1666 C CA . VAL A 1 209 ? 58.713 12.285 -71.937 1.00 47.34 209 VAL A CA 1
ATOM 1667 C C . VAL A 1 209 ? 60.115 11.955 -71.402 1.00 47.34 209 VAL A C 1
ATOM 1669 O O . VAL A 1 209 ? 60.717 10.992 -71.884 1.00 47.34 209 VAL A O 1
ATOM 1672 N N . PRO A 1 210 ? 60.652 12.655 -70.384 1.00 43.41 210 PRO A N 1
ATOM 1673 C CA . PRO A 1 210 ? 61.802 12.156 -69.647 1.00 43.41 210 PRO A CA 1
ATOM 1674 C C . PRO A 1 210 ? 61.329 11.084 -68.659 1.00 43.41 210 PRO A C 1
ATOM 1676 O O . PRO A 1 210 ? 60.515 11.346 -67.772 1.00 43.41 210 PRO A O 1
ATOM 1679 N N . VAL A 1 211 ? 61.850 9.867 -68.806 1.00 49.56 211 VAL A N 1
ATOM 1680 C CA . VAL A 1 211 ? 61.670 8.781 -67.837 1.00 49.56 211 VAL A CA 1
ATOM 1681 C C . VAL A 1 211 ? 62.431 9.140 -66.558 1.00 49.56 211 VAL A C 1
ATOM 1683 O O . VAL A 1 211 ? 63.659 9.160 -66.543 1.00 49.56 211 VAL A O 1
ATOM 1686 N N . LEU A 1 212 ? 61.703 9.421 -65.477 1.00 47.69 212 LEU A N 1
ATOM 1687 C CA . LEU A 1 212 ? 62.257 9.466 -64.122 1.00 47.69 212 LEU A CA 1
ATOM 1688 C C . LEU A 1 212 ? 62.271 8.044 -63.532 1.00 47.69 212 LEU A C 1
ATOM 1690 O O . LEU A 1 212 ? 61.271 7.333 -63.660 1.00 47.69 212 LEU A O 1
ATOM 1694 N N . PRO A 1 213 ? 63.360 7.610 -62.870 1.00 46.38 213 PRO A N 1
ATOM 1695 C CA . PRO A 1 213 ? 63.401 6.307 -62.223 1.00 46.38 213 PRO A CA 1
ATOM 1696 C C . PRO A 1 213 ? 62.498 6.285 -60.981 1.00 46.38 213 PRO A C 1
ATOM 1698 O O . PRO A 1 213 ? 62.512 7.194 -60.152 1.00 46.38 213 PRO A O 1
ATOM 1701 N N . THR A 1 214 ? 61.728 5.209 -60.846 1.00 44.19 214 THR A N 1
ATOM 1702 C CA . THR A 1 214 ? 60.956 4.853 -59.649 1.00 44.19 214 THR A CA 1
ATOM 1703 C C . THR A 1 214 ? 61.877 4.646 -58.443 1.00 44.19 214 THR A C 1
ATOM 1705 O O . THR A 1 214 ? 62.756 3.783 -58.522 1.00 44.19 214 THR A O 1
ATOM 1708 N N . PRO A 1 215 ? 61.677 5.337 -57.306 1.00 40.28 215 PRO A N 1
ATOM 1709 C CA . PRO A 1 215 ? 62.341 4.955 -56.070 1.00 40.28 215 PRO A CA 1
ATOM 1710 C C . PRO A 1 215 ? 61.649 3.729 -55.455 1.00 40.28 215 PRO A C 1
ATOM 1712 O O . PRO A 1 215 ? 60.436 3.715 -55.235 1.00 40.28 215 PRO A O 1
ATOM 1715 N N . SER A 1 216 ? 62.453 2.696 -55.192 1.00 43.16 216 SER A N 1
ATOM 1716 C CA . SER A 1 216 ? 62.097 1.503 -54.421 1.00 43.16 216 SER A CA 1
ATOM 1717 C C . SER A 1 216 ? 61.471 1.873 -53.078 1.00 43.16 216 SER A C 1
ATOM 1719 O O . SER A 1 216 ? 62.027 2.659 -52.313 1.00 43.16 216 SER A O 1
ATOM 1721 N N . ALA A 1 217 ? 60.327 1.261 -52.777 1.00 42.38 217 ALA A N 1
ATOM 1722 C CA . ALA A 1 217 ? 59.675 1.357 -51.482 1.00 42.38 217 ALA A CA 1
ATOM 1723 C C . ALA A 1 217 ? 60.499 0.617 -50.418 1.00 42.38 217 ALA A C 1
ATOM 1725 O O . ALA A 1 217 ? 60.434 -0.607 -50.301 1.00 42.38 217 ALA A O 1
ATOM 1726 N N . GLU A 1 218 ? 61.260 1.365 -49.626 1.00 38.50 218 GLU A N 1
ATOM 1727 C CA . GLU A 1 218 ? 61.865 0.859 -48.400 1.00 38.50 218 GLU A CA 1
ATOM 1728 C C . GLU A 1 218 ? 60.811 0.911 -47.279 1.00 38.50 218 GLU A C 1
ATOM 1730 O O . GLU A 1 218 ? 60.280 1.966 -46.924 1.00 38.50 218 GLU A O 1
ATOM 1735 N N . LYS A 1 219 ? 60.434 -0.267 -46.772 1.00 39.06 219 LYS A N 1
ATOM 1736 C CA . LYS A 1 219 ? 59.501 -0.439 -45.651 1.00 39.06 219 LYS A CA 1
ATOM 1737 C C . LYS A 1 219 ? 60.117 0.160 -44.386 1.00 39.06 219 LYS A C 1
ATOM 1739 O O . LYS A 1 219 ? 61.017 -0.433 -43.802 1.00 39.06 219 LYS A O 1
ATOM 1744 N N . ILE A 1 220 ? 59.580 1.282 -43.914 1.00 39.22 220 ILE A N 1
ATOM 1745 C CA . ILE A 1 220 ? 59.825 1.745 -42.546 1.00 39.22 220 ILE A CA 1
ATOM 1746 C C . ILE A 1 220 ? 58.848 1.001 -41.628 1.00 39.22 220 ILE A C 1
ATOM 1748 O O . ILE A 1 220 ? 57.660 1.322 -41.564 1.00 39.22 220 ILE A O 1
ATOM 1752 N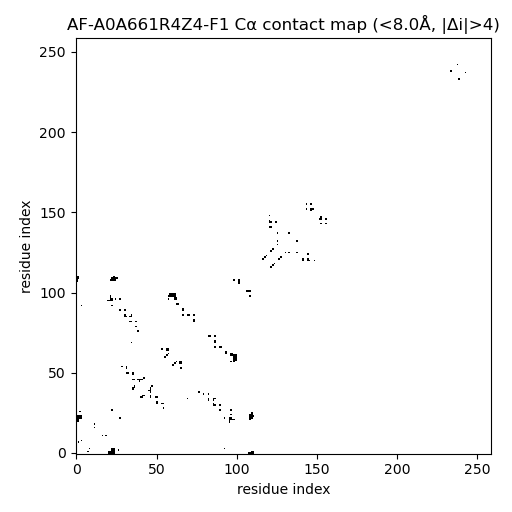 N . GLU A 1 221 ? 59.343 -0.024 -40.935 1.00 39.12 221 GLU A N 1
ATOM 1753 C CA . GLU A 1 221 ? 58.648 -0.629 -39.798 1.00 39.12 221 GLU A CA 1
ATOM 1754 C C . GLU A 1 221 ? 58.659 0.350 -38.618 1.00 39.12 221 GLU A C 1
ATOM 1756 O O . GLU A 1 221 ? 59.699 0.641 -38.030 1.00 39.12 221 GLU A O 1
ATOM 1761 N N . VAL A 1 222 ? 57.483 0.865 -38.258 1.00 42.69 222 VAL A N 1
ATOM 1762 C CA . VAL A 1 222 ? 57.287 1.633 -37.024 1.00 42.69 222 VAL A CA 1
ATOM 1763 C C . VAL A 1 222 ? 56.849 0.653 -35.929 1.00 42.69 222 VAL A C 1
ATOM 1765 O O . VAL A 1 222 ? 55.829 -0.019 -36.109 1.00 42.69 222 VAL A O 1
ATOM 1768 N N . PRO A 1 223 ? 57.559 0.538 -34.790 1.00 41.00 223 PRO A N 1
ATOM 1769 C CA . PRO A 1 223 ? 57.176 -0.406 -33.750 1.00 41.00 223 PRO A CA 1
ATOM 1770 C C . PRO A 1 223 ? 55.881 0.051 -33.068 1.00 41.00 223 PRO A C 1
ATOM 1772 O O . PRO A 1 223 ? 55.771 1.169 -32.561 1.00 41.00 223 PRO A O 1
ATOM 1775 N N . ALA A 1 224 ? 54.887 -0.837 -33.047 1.00 46.56 224 ALA A N 1
ATOM 1776 C CA . ALA A 1 224 ? 53.610 -0.619 -32.384 1.00 46.56 224 ALA A CA 1
ATOM 1777 C C . ALA A 1 224 ? 53.799 -0.544 -30.857 1.00 46.56 224 ALA A C 1
ATOM 1779 O O . ALA A 1 224 ? 53.928 -1.562 -30.180 1.00 46.56 224 ALA A O 1
ATOM 1780 N N . GLN A 1 225 ? 53.789 0.666 -30.293 1.00 49.06 225 GLN A N 1
ATOM 1781 C CA . GLN A 1 225 ? 53.703 0.848 -28.844 1.00 49.06 225 GLN A CA 1
ATOM 1782 C C . GLN A 1 225 ? 52.266 0.615 -28.362 1.00 49.06 225 GLN A C 1
ATOM 1784 O O . GLN A 1 225 ? 51.314 1.253 -28.821 1.00 49.06 225 GLN A O 1
ATOM 1789 N N . ALA A 1 226 ? 52.112 -0.299 -27.403 1.00 49.78 226 ALA A N 1
ATOM 1790 C CA . ALA A 1 226 ? 50.854 -0.553 -26.717 1.00 49.78 226 ALA A CA 1
ATOM 1791 C C . ALA A 1 226 ? 50.383 0.715 -25.982 1.00 49.78 226 ALA A C 1
ATOM 1793 O O . ALA A 1 226 ? 51.071 1.234 -25.101 1.00 49.78 226 ALA A O 1
ATOM 1794 N N . LYS A 1 227 ? 49.191 1.213 -26.333 1.00 50.12 227 LYS A N 1
ATOM 1795 C CA . LYS A 1 227 ? 48.554 2.347 -25.652 1.00 50.12 227 LYS A CA 1
ATOM 1796 C C . LYS A 1 227 ? 48.228 1.945 -24.214 1.00 50.12 227 LYS A C 1
ATOM 1798 O O . LYS A 1 227 ? 47.294 1.182 -23.978 1.00 50.12 227 LYS A O 1
ATOM 1803 N N . GLN A 1 228 ? 48.994 2.464 -23.257 1.00 53.66 228 GLN A N 1
ATOM 1804 C CA . GLN A 1 228 ? 48.648 2.373 -21.840 1.00 53.66 228 GLN A CA 1
ATOM 1805 C C . GLN A 1 228 ? 47.261 3.005 -21.605 1.00 53.66 228 GLN A C 1
ATOM 1807 O O . GLN A 1 228 ? 46.941 4.014 -22.244 1.00 53.66 228 GLN A O 1
ATOM 1812 N N . PRO A 1 229 ? 46.429 2.454 -20.699 1.00 57.44 229 PRO A N 1
ATOM 1813 C CA . PRO A 1 229 ? 45.145 3.056 -20.365 1.00 57.44 229 PRO A CA 1
ATOM 1814 C C . PRO A 1 229 ? 45.374 4.469 -19.824 1.00 57.44 229 PRO A C 1
ATOM 1816 O O . PRO A 1 229 ? 46.132 4.658 -18.870 1.00 57.44 229 PRO A O 1
ATOM 1819 N N . TRP A 1 230 ? 44.728 5.460 -20.437 1.00 61.12 230 TRP A N 1
ATOM 1820 C CA . TRP A 1 230 ? 44.826 6.851 -20.004 1.00 61.12 230 TRP A CA 1
ATOM 1821 C C . TRP A 1 230 ? 44.403 6.983 -18.535 1.00 61.12 230 TRP A C 1
ATOM 1823 O O . TRP A 1 230 ? 43.345 6.490 -18.135 1.00 61.12 230 TRP A O 1
ATOM 1833 N N . ARG A 1 231 ? 45.238 7.645 -17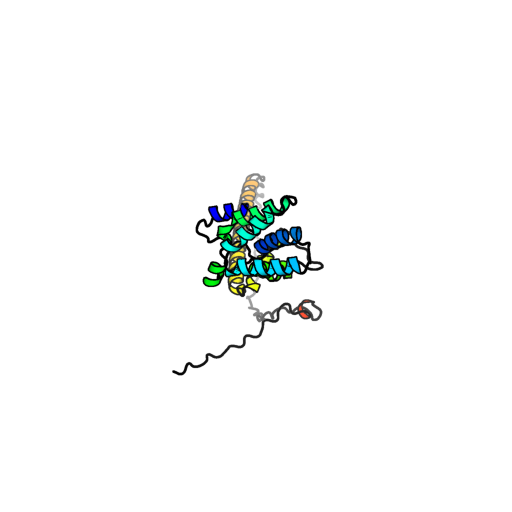.726 1.00 61.72 231 ARG A N 1
ATOM 1834 C CA . ARG A 1 231 ? 44.947 7.966 -16.325 1.00 61.72 231 ARG A CA 1
ATOM 1835 C C . ARG A 1 231 ? 44.818 9.484 -16.172 1.00 61.72 231 ARG A C 1
ATOM 1837 O O . ARG A 1 231 ? 45.705 10.194 -16.642 1.00 61.72 231 ARG A O 1
ATOM 1844 N N . PRO A 1 232 ? 43.766 9.981 -15.499 1.00 68.94 232 PRO A N 1
ATOM 1845 C CA . PRO A 1 232 ? 43.627 11.405 -15.228 1.00 68.94 232 PRO A CA 1
ATOM 1846 C C . PRO A 1 232 ? 44.713 11.910 -14.255 1.00 68.94 232 PRO A C 1
ATOM 1848 O O . PRO A 1 232 ? 45.245 11.118 -13.463 1.00 68.94 232 PRO A O 1
ATOM 1851 N N . PRO A 1 233 ? 45.037 13.217 -14.303 1.00 71.69 233 PRO A N 1
ATOM 1852 C CA . PRO A 1 233 ? 46.092 13.826 -13.496 1.00 71.69 233 PRO A CA 1
ATOM 1853 C C . PRO A 1 233 ? 45.796 13.789 -11.977 1.00 71.69 233 PRO A C 1
ATOM 1855 O O . PRO A 1 233 ? 44.658 13.533 -11.567 1.00 71.69 233 PRO A O 1
ATOM 1858 N N . PRO A 1 234 ? 46.819 13.966 -11.114 1.00 66.44 234 PRO A N 1
ATOM 1859 C CA . PRO A 1 234 ? 46.738 13.707 -9.665 1.00 66.44 234 PRO A CA 1
ATOM 1860 C C . PRO A 1 234 ? 45.695 14.536 -8.896 1.00 66.44 234 PRO A C 1
ATOM 1862 O O . PRO A 1 234 ? 45.249 14.143 -7.818 1.00 66.44 234 PRO A O 1
ATOM 1865 N N . ASP A 1 235 ? 45.308 15.672 -9.451 1.00 66.44 235 ASP A N 1
ATOM 1866 C CA . ASP A 1 235 ? 44.351 16.652 -8.947 1.00 66.44 235 ASP A CA 1
ATOM 1867 C C . ASP A 1 235 ? 42.905 16.399 -9.409 1.00 66.44 235 ASP A C 1
ATOM 1869 O O . ASP A 1 235 ? 41.977 17.050 -8.928 1.00 66.44 235 ASP A O 1
ATOM 1873 N N . HIS A 1 236 ? 42.676 15.406 -10.273 1.00 68.50 236 HIS A N 1
ATOM 1874 C CA . HIS A 1 236 ? 41.350 15.110 -10.804 1.00 68.50 236 HIS A CA 1
ATOM 1875 C C . HIS A 1 236 ? 40.382 14.601 -9.707 1.00 68.50 236 HIS A C 1
ATOM 1877 O O . HIS A 1 236 ? 40.706 13.654 -8.978 1.00 68.50 236 HIS A O 1
ATOM 1883 N N . PRO A 1 237 ? 39.148 15.139 -9.603 1.00 55.00 237 PRO A N 1
ATOM 1884 C CA . PRO A 1 237 ? 38.228 14.873 -8.486 1.00 55.00 237 PRO A CA 1
ATOM 1885 C C . PRO A 1 237 ? 37.839 13.392 -8.317 1.00 55.00 237 PRO A C 1
ATOM 1887 O O . PRO A 1 237 ? 37.573 12.942 -7.203 1.00 55.00 237 PRO A O 1
ATOM 1890 N N . TRP A 1 238 ? 37.905 12.600 -9.393 1.00 54.16 238 TRP A N 1
ATOM 1891 C CA . TRP A 1 238 ? 37.633 11.153 -9.394 1.00 54.16 238 TRP A CA 1
ATOM 1892 C C . TRP A 1 238 ? 38.678 10.322 -8.632 1.00 54.16 238 TRP A C 1
ATOM 1894 O O . TRP A 1 238 ? 38.428 9.166 -8.307 1.00 54.16 238 TRP A O 1
ATOM 1904 N N . ARG A 1 239 ? 39.848 10.898 -8.324 1.00 59.47 239 ARG A N 1
ATOM 1905 C CA . ARG A 1 239 ? 40.873 10.257 -7.487 1.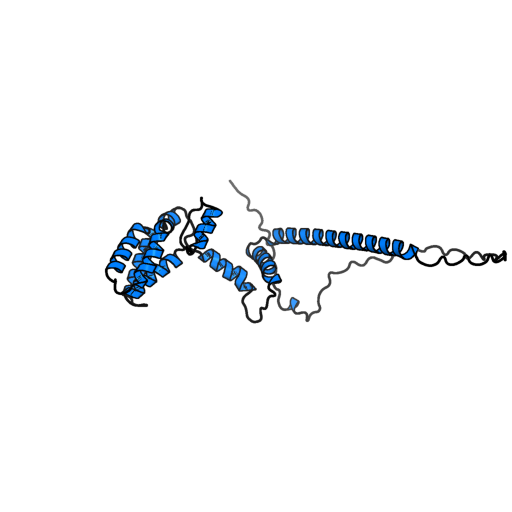00 59.47 239 ARG A CA 1
ATOM 1906 C C . ARG A 1 239 ? 40.623 10.453 -5.992 1.00 59.47 239 ARG A C 1
ATOM 1908 O O . ARG A 1 239 ? 41.079 9.638 -5.199 1.00 59.47 239 ARG A O 1
ATOM 1915 N N . ARG A 1 240 ? 39.929 11.532 -5.604 1.00 53.50 240 ARG A N 1
ATOM 1916 C CA . ARG A 1 240 ? 39.732 11.930 -4.196 1.00 53.50 240 ARG A CA 1
ATOM 1917 C C . ARG A 1 240 ? 38.444 11.390 -3.575 1.00 53.50 240 ARG A C 1
ATOM 1919 O O . ARG A 1 240 ? 38.304 11.435 -2.358 1.00 53.50 240 ARG A O 1
ATOM 1926 N N . ARG A 1 241 ? 37.522 10.855 -4.379 1.00 51.31 241 ARG A N 1
ATOM 1927 C CA . ARG A 1 241 ? 36.332 10.136 -3.905 1.00 51.31 241 ARG A CA 1
ATOM 1928 C C . ARG A 1 241 ? 36.098 8.915 -4.797 1.00 51.31 241 ARG A C 1
ATOM 1930 O O . ARG A 1 241 ? 35.520 9.082 -5.870 1.00 51.31 241 ARG A O 1
ATOM 1937 N N . PRO A 1 242 ? 36.542 7.706 -4.410 1.00 47.62 242 PRO A N 1
ATOM 1938 C CA . PRO A 1 242 ? 36.146 6.510 -5.131 1.00 47.62 242 PRO A CA 1
ATOM 1939 C C . PRO A 1 242 ? 34.647 6.313 -4.895 1.00 47.62 242 PRO A C 1
ATOM 1941 O O . PRO A 1 242 ? 34.220 5.855 -3.838 1.00 47.62 242 PRO A O 1
ATOM 1944 N N . ALA A 1 243 ? 33.827 6.710 -5.866 1.00 51.53 243 ALA A N 1
ATOM 1945 C CA . ALA A 1 243 ? 32.461 6.228 -5.943 1.00 51.53 243 ALA A CA 1
ATOM 1946 C C . ALA A 1 243 ? 32.559 4.723 -6.226 1.00 51.53 243 ALA A C 1
ATOM 1948 O O . ALA A 1 243 ? 32.838 4.322 -7.349 1.00 51.53 243 ALA A O 1
ATOM 1949 N N . CYS A 1 244 ? 32.388 3.923 -5.174 1.00 44.00 244 CYS A N 1
ATOM 1950 C CA . CYS A 1 244 ? 32.439 2.462 -5.176 1.00 44.00 244 CYS A CA 1
ATOM 1951 C C . CYS A 1 244 ? 33.829 1.878 -5.479 1.00 44.00 244 CYS A C 1
ATOM 1953 O O . CYS A 1 244 ? 34.216 1.653 -6.623 1.00 44.00 244 CYS A O 1
ATOM 1955 N N . THR A 1 245 ? 34.572 1.542 -4.426 1.00 39.19 245 THR A N 1
ATOM 1956 C CA . THR A 1 245 ? 35.602 0.506 -4.535 1.00 39.19 245 THR A CA 1
ATOM 1957 C C . THR A 1 245 ? 34.869 -0.820 -4.768 1.00 39.19 245 THR A C 1
ATOM 1959 O O . THR A 1 245 ? 34.071 -1.192 -3.907 1.00 39.19 245 THR A O 1
ATOM 1962 N N . PRO A 1 246 ? 35.088 -1.547 -5.878 1.00 38.72 246 PRO A N 1
ATOM 1963 C CA . PRO A 1 246 ? 34.576 -2.903 -5.983 1.00 38.72 246 PRO A CA 1
ATOM 1964 C C . PRO A 1 246 ? 35.233 -3.704 -4.860 1.00 38.72 246 PRO A C 1
ATOM 1966 O O . PRO A 1 246 ? 36.465 -3.730 -4.739 1.00 38.72 246 PRO A O 1
ATOM 1969 N N . SER A 1 247 ? 34.415 -4.286 -3.985 1.00 40.16 247 SER A N 1
ATOM 1970 C CA . SER A 1 247 ? 34.901 -5.204 -2.966 1.00 40.16 247 SER A CA 1
ATOM 1971 C C . SER A 1 247 ? 35.703 -6.291 -3.685 1.00 40.16 247 SER A C 1
ATOM 1973 O O . SER A 1 247 ? 35.293 -6.850 -4.704 1.00 40.16 247 SER A O 1
ATOM 1975 N N . ARG A 1 248 ? 36.938 -6.513 -3.229 1.00 40.22 248 ARG A N 1
ATOM 1976 C CA . ARG A 1 248 ? 37.794 -7.553 -3.792 1.00 40.22 248 ARG A CA 1
ATOM 1977 C C . ARG A 1 248 ? 37.082 -8.882 -3.591 1.00 40.22 248 ARG A C 1
ATOM 1979 O O . ARG A 1 248 ? 36.954 -9.338 -2.459 1.00 40.22 248 ARG A O 1
ATOM 1986 N N . TRP A 1 249 ? 36.665 -9.485 -4.696 1.00 39.31 249 TRP A N 1
ATOM 1987 C CA . TRP A 1 249 ? 36.262 -10.877 -4.807 1.00 39.31 249 TRP A CA 1
ATOM 1988 C C . TRP A 1 249 ? 37.194 -11.772 -3.981 1.00 39.31 249 TRP A C 1
ATOM 1990 O O . TRP A 1 249 ? 38.317 -12.075 -4.391 1.00 39.31 249 TRP A O 1
ATOM 2000 N N . ARG A 1 250 ? 36.736 -12.211 -2.805 1.00 34.22 250 ARG A N 1
ATOM 2001 C CA . ARG A 1 250 ? 37.301 -13.381 -2.137 1.00 34.22 250 ARG A CA 1
ATOM 2002 C C . ARG A 1 250 ? 36.629 -14.572 -2.808 1.00 34.22 250 ARG A C 1
ATOM 2004 O O . ARG A 1 250 ? 35.452 -14.822 -2.582 1.00 34.22 250 ARG A O 1
ATOM 2011 N N . ARG A 1 251 ? 37.357 -15.276 -3.677 1.00 38.53 251 ARG A N 1
ATOM 2012 C CA . ARG A 1 251 ? 36.950 -16.614 -4.124 1.00 38.53 251 ARG A CA 1
ATOM 2013 C C . ARG A 1 251 ? 36.845 -17.494 -2.879 1.00 38.53 251 ARG A C 1
ATOM 2015 O O . ARG A 1 251 ? 37.869 -17.879 -2.315 1.00 38.53 251 ARG A O 1
ATOM 2022 N N . S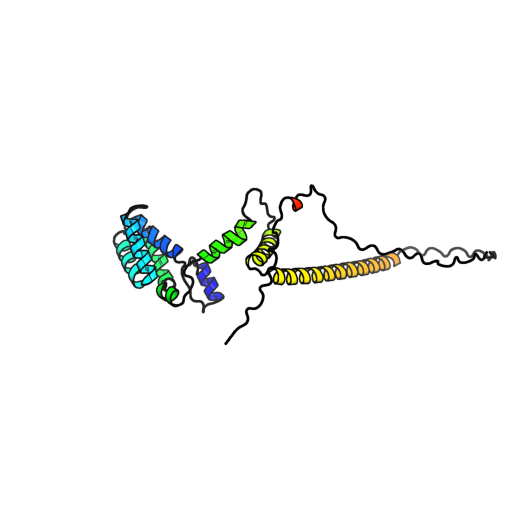ER A 1 252 ? 35.628 -17.774 -2.434 1.00 40.25 252 SER A N 1
ATOM 2023 C CA . SER A 1 252 ? 35.365 -18.842 -1.476 1.00 40.25 252 SER A CA 1
ATOM 2024 C C . SER A 1 252 ? 35.747 -20.163 -2.147 1.00 40.25 252 SER A C 1
ATOM 2026 O O . SER A 1 252 ? 35.256 -20.475 -3.231 1.00 40.25 252 SER A O 1
ATOM 2028 N N . ARG A 1 253 ? 36.691 -20.900 -1.552 1.00 43.09 253 ARG A N 1
ATOM 2029 C CA . ARG A 1 253 ? 36.976 -22.293 -1.927 1.00 43.09 253 ARG A CA 1
ATOM 2030 C C . ARG A 1 253 ? 35.721 -23.142 -1.662 1.00 43.09 253 ARG A C 1
ATOM 2032 O O . ARG A 1 253 ? 35.034 -22.855 -0.681 1.00 43.09 253 ARG A O 1
ATOM 2039 N N . PRO A 1 254 ? 35.428 -24.168 -2.478 1.00 41.28 254 PRO A N 1
ATOM 2040 C CA . PRO A 1 254 ? 34.353 -25.100 -2.168 1.00 41.28 254 PRO A CA 1
ATOM 2041 C C . PRO A 1 254 ? 34.728 -25.882 -0.903 1.00 41.28 254 PRO A C 1
ATOM 2043 O O . PRO A 1 254 ? 35.870 -26.320 -0.757 1.00 41.28 254 PRO A O 1
ATOM 2046 N N . ALA A 1 255 ? 33.783 -25.996 0.028 1.00 40.31 255 ALA A N 1
ATOM 2047 C CA . ALA A 1 255 ? 33.899 -26.900 1.160 1.00 40.31 255 ALA A CA 1
ATOM 2048 C C . ALA A 1 255 ? 33.614 -28.320 0.662 1.00 40.31 255 ALA A C 1
ATOM 2050 O O . ALA A 1 255 ? 32.572 -28.563 0.051 1.00 40.31 255 ALA A O 1
ATOM 2051 N N . ASP A 1 256 ? 34.553 -29.229 0.909 1.00 36.72 256 ASP A N 1
ATOM 2052 C CA . ASP A 1 256 ? 34.370 -30.659 0.702 1.00 36.72 256 ASP A CA 1
ATOM 2053 C C . ASP A 1 256 ? 33.190 -31.149 1.549 1.00 36.72 256 ASP A C 1
ATOM 2055 O O . ASP A 1 256 ? 33.203 -31.059 2.779 1.00 36.72 256 ASP A O 1
ATOM 2059 N N . ALA A 1 257 ? 32.175 -31.686 0.877 1.00 40.09 257 ALA A N 1
ATOM 2060 C CA . ALA A 1 257 ? 31.173 -32.525 1.506 1.00 40.09 257 ALA A CA 1
ATOM 2061 C C . ALA A 1 257 ? 31.844 -33.847 1.905 1.00 40.09 257 ALA A C 1
ATOM 2063 O O . ALA A 1 257 ? 32.309 -34.600 1.047 1.00 40.09 257 ALA A O 1
ATOM 2064 N N . LYS A 1 258 ? 31.901 -34.128 3.209 1.00 39.50 258 LYS A N 1
ATOM 2065 C CA . LYS A 1 258 ? 32.066 -35.491 3.713 1.00 39.50 258 LYS A CA 1
ATOM 2066 C C . LYS A 1 258 ? 30.709 -36.002 4.186 1.00 39.50 258 LYS A C 1
ATOM 2068 O O . LYS A 1 258 ? 29.977 -35.277 4.855 1.00 39.50 258 LYS A O 1
ATOM 2073 N N . ILE A 1 259 ? 30.447 -37.222 3.726 1.00 43.34 259 ILE A N 1
ATOM 2074 C CA . ILE A 1 259 ? 29.345 -38.149 4.008 1.00 43.34 259 ILE A CA 1
ATOM 2075 C C . ILE A 1 259 ? 29.127 -38.303 5.512 1.00 43.34 259 ILE A C 1
ATOM 2077 O O . ILE A 1 259 ? 30.152 -38.378 6.230 1.00 43.34 259 ILE A O 1
#

Foldseek 3Di:
DECPPPVVVVVCCVPPVPDQAAHQLVSLLVLLLVLLCVVPNPPDPNSVVVSVVLSVCLQAVNCVVNLVVLVVSCVVPVVDVVSVVSSVSCVVCRSNSVNNVCVVVVHDNHCVVVVVCCVPQQCVQQPDPPRDDDPVCRVVSSLCSVCVVVVNNVVVVVVVVVVVVVVVVVVVVVVVVVVVVVVVVVVVVCVPDDDPPDDDDDDDDDDDDDDDDDDDDDDDDDDDDDDDPDDDDPPDVCNVDPPDDPDPDPPDDDDDDDD

pLDDT: mean 82.21, std 21.66, range [34.22, 98.38]

Solvent-accessible surface area (backbone atoms only — not comparable to full-atom values): 15944 Å² total; per-residue (Å²): 90,40,84,68,53,70,70,55,52,57,52,37,53,74,77,42,68,86,57,83,60,32,41,15,44,70,54,56,48,49,42,55,42,53,48,36,27,71,75,57,37,74,93,31,71,66,24,52,52,51,44,53,53,47,54,51,40,28,48,66,68,12,42,83,66,42,53,60,55,51,49,55,51,41,68,74,39,70,92,47,66,65,40,57,57,44,49,50,57,50,62,78,38,44,86,24,38,51,35,36,61,30,60,76,72,69,50,77,52,48,55,61,67,58,54,50,44,41,48,69,52,48,36,65,72,63,57,59,93,92,61,80,77,60,78,87,50,49,64,63,49,49,52,55,41,48,23,56,76,68,76,36,44,68,65,48,48,51,53,53,51,54,51,52,52,53,51,53,51,52,56,48,52,52,52,50,52,50,50,53,52,50,54,52,48,54,59,58,61,55,78,71,58,78,82,75,74,78,77,79,90,72,79,91,72,89,75,84,79,83,89,74,84,82,81,80,87,78,84,80,85,74,83,86,75,80,82,71,84,88,74,81,61,95,84,42,69,72,74,81,51,71,84,73,74,78,77,79,83,72,81,76,74,85,79,82,85,78,132